Protein AF-A0A9P4WCG8-F1 (afdb_monomer)

Structure (mmCIF, N/CA/C/O backbone):
data_AF-A0A9P4WCG8-F1
#
_entry.id   AF-A0A9P4WCG8-F1
#
loop_
_atom_site.group_PDB
_atom_site.id
_atom_site.type_symbol
_atom_site.label_atom_id
_atom_site.label_alt_id
_atom_site.label_comp_id
_atom_site.label_asym_id
_atom_site.label_entity_id
_atom_site.label_seq_id
_atom_site.pdbx_PDB_ins_code
_atom_site.Cartn_x
_atom_site.Cartn_y
_atom_site.Cartn_z
_atom_site.occupancy
_atom_site.B_iso_or_equiv
_atom_site.auth_seq_id
_atom_site.auth_comp_id
_atom_site.auth_asym_id
_atom_site.auth_atom_id
_atom_site.pdbx_PDB_model_num
ATOM 1 N N . MET A 1 1 ? 15.713 6.512 -0.715 1.00 68.25 1 MET A N 1
ATOM 2 C CA . MET A 1 1 ? 15.492 5.468 0.311 1.00 68.25 1 MET A CA 1
ATOM 3 C C . MET A 1 1 ? 15.522 6.036 1.729 1.00 68.25 1 MET A C 1
ATOM 5 O O . MET A 1 1 ? 14.509 5.890 2.390 1.00 68.25 1 MET A O 1
ATOM 9 N N . CYS A 1 2 ? 16.582 6.722 2.191 1.00 81.62 2 CYS A N 1
ATOM 10 C CA . CYS A 1 2 ? 16.667 7.195 3.590 1.00 81.62 2 CYS A CA 1
ATOM 11 C C . CYS A 1 2 ? 15.498 8.096 4.029 1.00 81.62 2 CYS A C 1
ATOM 13 O O . CYS A 1 2 ? 14.807 7.745 4.976 1.00 81.62 2 CYS A O 1
ATOM 15 N N . GLY A 1 3 ? 15.187 9.166 3.286 1.00 90.19 3 GLY A N 1
ATOM 16 C CA . GLY A 1 3 ? 14.052 10.038 3.636 1.00 90.19 3 GLY A CA 1
ATOM 17 C C . GLY A 1 3 ? 12.695 9.317 3.637 1.00 90.19 3 GLY A C 1
ATOM 18 O O . GLY A 1 3 ? 11.868 9.542 4.512 1.00 90.19 3 GLY A O 1
ATOM 19 N N . LEU A 1 4 ? 12.484 8.376 2.711 1.00 93.62 4 LEU A N 1
ATOM 20 C CA . LEU A 1 4 ? 11.261 7.569 2.667 1.00 93.62 4 LEU A CA 1
ATOM 21 C C . LEU A 1 4 ? 11.147 6.634 3.884 1.00 93.62 4 LEU A C 1
ATOM 23 O O . LEU A 1 4 ? 10.071 6.486 4.458 1.00 93.62 4 LEU A O 1
ATOM 27 N N . ALA A 1 5 ? 12.266 6.033 4.296 1.00 91.88 5 ALA A N 1
ATOM 28 C CA . ALA A 1 5 ? 12.338 5.193 5.486 1.00 91.88 5 ALA A CA 1
ATOM 29 C C . ALA A 1 5 ? 12.115 6.001 6.775 1.00 91.88 5 ALA A C 1
ATOM 31 O O . ALA A 1 5 ? 11.454 5.512 7.686 1.00 91.88 5 ALA A O 1
ATOM 32 N N . GLU A 1 6 ? 12.605 7.241 6.843 1.00 94.94 6 GLU A N 1
ATOM 33 C CA . GLU A 1 6 ? 12.340 8.149 7.964 1.00 94.94 6 GLU A CA 1
ATOM 34 C C . GLU A 1 6 ? 10.845 8.455 8.098 1.00 94.94 6 GLU A C 1
ATOM 36 O O . GLU A 1 6 ? 10.295 8.315 9.191 1.00 94.94 6 GLU A O 1
ATOM 41 N N . ILE A 1 7 ? 10.170 8.793 6.993 1.00 95.75 7 ILE A N 1
ATOM 42 C CA . ILE A 1 7 ? 8.720 9.053 6.979 1.00 95.75 7 ILE A CA 1
ATOM 43 C C . ILE A 1 7 ? 7.946 7.797 7.392 1.00 95.75 7 ILE A C 1
ATOM 45 O O . ILE A 1 7 ? 7.048 7.870 8.236 1.00 95.75 7 ILE A O 1
ATOM 49 N N . LEU A 1 8 ? 8.303 6.628 6.846 1.00 91.88 8 LEU A N 1
ATOM 50 C CA . LEU A 1 8 ? 7.690 5.357 7.237 1.00 91.88 8 LEU A CA 1
ATOM 51 C C . LEU A 1 8 ? 7.874 5.093 8.735 1.00 91.88 8 LEU A C 1
ATOM 53 O O . LEU A 1 8 ? 6.913 4.760 9.420 1.00 91.88 8 LEU A O 1
ATOM 57 N N . ASN A 1 9 ? 9.080 5.288 9.264 1.00 90.75 9 ASN A N 1
ATOM 58 C CA . ASN A 1 9 ? 9.367 5.084 10.678 1.00 90.75 9 ASN A CA 1
ATOM 59 C C . ASN A 1 9 ? 8.532 6.012 11.577 1.00 90.75 9 ASN A C 1
ATOM 61 O O . ASN A 1 9 ? 7.948 5.550 12.556 1.00 90.75 9 ASN A O 1
ATOM 65 N N . GLN A 1 10 ? 8.418 7.300 11.231 1.00 92.50 10 GLN A N 1
ATOM 66 C CA . GLN A 1 10 ? 7.555 8.235 11.966 1.00 92.50 10 GLN A CA 1
ATOM 67 C C . GLN A 1 10 ? 6.084 7.808 11.904 1.00 92.50 10 GLN A C 1
ATOM 69 O O . GLN A 1 10 ? 5.407 7.784 12.931 1.00 92.50 10 GLN A O 1
ATOM 74 N N . THR A 1 11 ? 5.618 7.396 10.724 1.00 90.44 11 THR A N 1
ATOM 75 C CA . THR A 1 11 ? 4.259 6.881 10.505 1.00 90.44 11 THR A CA 1
ATOM 76 C C . THR A 1 11 ? 3.978 5.680 11.411 1.00 90.44 11 THR A C 1
ATOM 78 O O . THR A 1 11 ? 2.993 5.680 12.145 1.00 90.44 11 THR A O 1
ATOM 81 N N . LEU A 1 12 ? 4.863 4.679 11.426 1.00 87.69 12 LEU A N 1
ATOM 82 C CA . LEU A 1 12 ? 4.683 3.466 12.226 1.00 87.69 12 LEU A CA 1
ATOM 83 C C . LEU A 1 12 ? 4.717 3.756 13.731 1.00 87.69 12 LEU A C 1
ATOM 85 O O . LEU A 1 12 ? 3.822 3.334 14.458 1.00 87.69 12 LEU A O 1
ATOM 89 N N . ILE A 1 13 ? 5.706 4.521 14.207 1.00 87.31 13 ILE A N 1
ATOM 90 C CA . ILE A 1 13 ? 5.878 4.799 15.642 1.00 87.31 13 ILE A CA 1
ATOM 91 C C . ILE A 1 13 ? 4.738 5.650 16.206 1.00 87.31 13 ILE A C 1
ATOM 93 O O . ILE A 1 13 ? 4.378 5.476 17.369 1.00 87.31 13 ILE A O 1
ATOM 97 N N . HIS A 1 14 ? 4.225 6.616 15.442 1.00 87.62 14 HIS A N 1
ATOM 98 C CA . HIS A 1 14 ? 3.266 7.596 15.953 1.00 87.62 14 HIS A CA 1
ATOM 99 C C . HIS A 1 14 ? 1.809 7.281 15.608 1.00 87.62 14 HIS A C 1
ATOM 101 O O . HIS A 1 14 ? 0.930 7.754 16.319 1.00 87.62 14 HIS A O 1
ATOM 107 N N . LEU A 1 15 ? 1.531 6.517 14.550 1.00 85.75 15 LEU A N 1
ATOM 108 C CA . LEU A 1 15 ? 0.151 6.271 14.109 1.00 85.75 15 LEU A CA 1
ATOM 109 C C . LEU A 1 15 ? -0.285 4.812 14.266 1.00 85.75 15 LEU A C 1
ATOM 111 O O . LEU A 1 15 ? -1.479 4.560 14.372 1.00 85.75 15 LEU A O 1
ATOM 115 N N . TYR A 1 16 ? 0.662 3.871 14.306 1.00 83.62 16 TYR A N 1
ATOM 116 C CA . TYR A 1 16 ? 0.382 2.430 14.300 1.00 83.62 16 TYR A CA 1
ATOM 117 C C . TYR A 1 16 ? 1.049 1.670 15.456 1.00 83.62 16 TYR A C 1
ATOM 119 O O . TYR A 1 16 ? 1.047 0.447 15.467 1.00 83.62 16 TYR A O 1
ATOM 127 N N . ASN A 1 17 ? 1.639 2.360 16.437 1.00 80.56 17 ASN A N 1
ATOM 128 C CA . ASN A 1 17 ? 2.235 1.705 17.599 1.00 80.56 17 ASN A CA 1
ATOM 129 C C . ASN A 1 17 ? 1.175 1.510 18.700 1.00 80.56 17 ASN A C 1
ATOM 131 O O . ASN A 1 17 ? 0.795 2.500 19.330 1.00 80.56 17 ASN A O 1
ATOM 135 N N . PRO A 1 18 ? 0.744 0.268 18.997 1.00 73.00 18 PRO A N 1
ATOM 136 C CA . PRO A 1 18 ? -0.300 0.015 19.993 1.00 73.00 18 PRO A CA 1
ATOM 137 C C . PRO A 1 18 ? 0.127 0.415 21.414 1.00 73.00 18 PRO A C 1
ATOM 139 O O . PRO A 1 18 ? -0.705 0.786 22.239 1.00 73.00 18 PRO A O 1
ATOM 142 N N . SER A 1 19 ? 1.433 0.419 21.694 1.00 73.75 19 SER A N 1
ATOM 143 C CA . SER A 1 19 ? 1.997 0.810 22.990 1.00 73.75 19 SER A CA 1
ATOM 144 C C . SER A 1 19 ? 2.077 2.327 23.182 1.00 73.75 19 SER A C 1
ATOM 146 O O . SER A 1 19 ? 2.332 2.791 24.295 1.00 73.75 19 SER A O 1
ATOM 148 N N . LYS A 1 20 ? 1.902 3.126 22.120 1.00 70.94 20 LYS A N 1
ATOM 149 C CA . LYS A 1 20 ? 2.029 4.587 22.165 1.00 70.94 20 LYS A CA 1
ATOM 150 C C . LYS A 1 20 ? 0.685 5.247 21.885 1.00 70.94 20 LYS A C 1
ATOM 152 O O . LYS A 1 20 ? 0.293 5.425 20.740 1.00 70.94 20 LYS A O 1
ATOM 157 N N . GLN A 1 21 ? 0.018 5.703 22.939 1.00 69.56 21 GLN A N 1
ATOM 158 C CA . GLN A 1 21 ? -1.236 6.442 22.807 1.00 69.56 21 GLN A CA 1
ATOM 159 C C . GLN A 1 21 ? -0.957 7.943 22.687 1.00 69.56 21 GLN A C 1
ATOM 161 O O . GLN A 1 21 ? -0.663 8.631 23.664 1.00 69.56 21 GLN A O 1
ATOM 166 N N . LEU A 1 22 ? -1.009 8.453 21.458 1.00 77.12 22 LEU A N 1
ATOM 167 C CA . LEU A 1 22 ? -1.082 9.890 21.195 1.00 77.12 22 LEU A CA 1
ATOM 168 C C . LEU A 1 22 ? -2.535 10.350 21.300 1.00 77.12 22 LEU A C 1
ATOM 170 O O . LEU A 1 22 ? -3.451 9.596 20.988 1.00 77.12 22 LEU A O 1
ATOM 174 N N . SER A 1 23 ? -2.754 11.605 21.701 1.00 84.06 23 SER A N 1
ATOM 175 C CA . SER A 1 23 ? -4.096 12.177 21.596 1.00 84.06 23 SER A CA 1
ATOM 176 C C . SER A 1 23 ? -4.530 12.204 20.120 1.00 84.06 23 SER A C 1
ATOM 178 O O . SER A 1 23 ? -3.683 12.490 19.262 1.00 84.06 23 SER A O 1
ATOM 180 N N . PRO A 1 24 ? -5.821 11.984 19.801 1.00 81.38 24 PRO A N 1
ATOM 181 C CA . PRO A 1 24 ? -6.302 11.966 18.415 1.00 81.38 24 PRO A CA 1
ATOM 182 C C . PRO A 1 24 ? -5.908 13.220 17.621 1.00 81.38 24 PRO A C 1
ATOM 184 O O . PRO A 1 24 ? -5.448 13.139 16.484 1.00 81.38 24 PRO A O 1
ATOM 187 N N . SER A 1 25 ? -5.947 14.388 18.267 1.00 81.25 25 SER A N 1
ATOM 188 C CA . SER A 1 25 ? -5.507 15.664 17.693 1.00 81.25 25 SER A CA 1
ATOM 189 C C . SER A 1 25 ? -4.012 15.711 17.342 1.00 81.25 25 SER A C 1
ATOM 191 O O . SER A 1 25 ? -3.633 16.251 16.300 1.00 81.25 25 SER A O 1
ATOM 193 N N . HIS A 1 26 ? -3.137 15.146 18.181 1.00 86.25 26 HIS A N 1
ATOM 194 C CA . HIS A 1 26 ? -1.702 15.073 17.902 1.00 86.25 26 HIS A CA 1
ATOM 195 C C . HIS A 1 26 ? -1.390 14.033 16.828 1.00 86.25 26 HIS A C 1
ATOM 197 O O . HIS A 1 26 ? -0.568 14.304 15.951 1.00 86.25 26 HIS A O 1
ATOM 203 N N . ALA A 1 27 ? -2.065 12.883 16.860 1.00 86.75 27 ALA A N 1
ATOM 204 C CA . ALA A 1 27 ? -1.952 11.863 15.825 1.00 86.75 27 ALA A CA 1
ATOM 205 C C . ALA A 1 27 ? -2.390 12.419 14.460 1.00 86.75 27 ALA A C 1
ATOM 207 O O . ALA A 1 27 ? -1.676 12.256 13.471 1.00 86.75 27 ALA A O 1
ATOM 208 N N . PHE A 1 28 ? -3.485 13.186 14.407 1.00 86.56 28 PHE A N 1
ATOM 209 C CA . PHE A 1 28 ? -3.975 13.771 13.157 1.00 86.56 28 PHE A CA 1
ATOM 210 C C . PHE A 1 28 ? -2.981 14.789 12.589 1.00 86.56 28 PHE A C 1
ATOM 212 O O . PHE A 1 28 ? -2.613 14.731 11.415 1.00 86.56 28 PHE A O 1
ATOM 219 N N . ARG A 1 29 ? -2.455 15.681 13.439 1.00 88.06 29 ARG A N 1
ATOM 220 C CA . ARG A 1 29 ? -1.400 16.632 13.046 1.00 88.06 29 ARG A CA 1
ATOM 221 C C . ARG A 1 29 ? -0.133 15.931 12.561 1.00 88.06 29 ARG A C 1
ATOM 223 O O . ARG A 1 29 ? 0.490 16.407 11.611 1.00 88.06 29 ARG A O 1
ATOM 230 N N . CYS A 1 30 ? 0.248 14.822 13.191 1.00 90.62 30 CYS A N 1
ATOM 231 C CA . CYS A 1 30 ? 1.365 13.994 12.747 1.00 90.62 30 CYS A CA 1
ATOM 232 C C . CYS A 1 30 ? 1.092 13.416 11.351 1.00 90.62 30 CYS A C 1
ATOM 234 O O . CYS A 1 30 ? 1.900 13.630 10.451 1.00 90.62 30 CYS A O 1
ATOM 236 N N . ALA A 1 31 ? -0.079 12.813 11.124 1.00 90.19 31 ALA A N 1
ATOM 237 C CA . ALA A 1 31 ? -0.463 12.268 9.822 1.00 90.19 31 ALA A CA 1
ATOM 238 C C . ALA A 1 31 ? -0.452 13.329 8.706 1.00 90.19 31 ALA A C 1
ATOM 240 O O . ALA A 1 31 ? 0.037 13.070 7.605 1.00 90.19 31 ALA A O 1
ATOM 241 N N . VAL A 1 32 ? -0.941 14.545 8.981 1.00 90.25 32 VAL A N 1
ATOM 242 C CA . VAL A 1 32 ? -0.872 15.677 8.038 1.00 90.25 32 VAL A CA 1
ATOM 243 C C . VAL A 1 32 ? 0.578 16.082 7.765 1.00 90.25 32 VAL A C 1
ATOM 245 O O . VAL A 1 32 ? 0.965 16.205 6.607 1.00 90.25 32 VAL A O 1
ATOM 248 N N . THR A 1 33 ? 1.397 16.227 8.810 1.00 93.50 33 THR A N 1
ATOM 249 C CA . THR A 1 33 ? 2.811 16.624 8.687 1.00 93.50 33 THR A CA 1
ATOM 250 C C . THR A 1 33 ? 3.611 15.625 7.852 1.00 93.50 33 THR A C 1
ATOM 252 O O . THR A 1 33 ? 4.309 16.019 6.918 1.00 93.50 33 THR A O 1
ATOM 255 N N . GLU A 1 34 ? 3.490 14.331 8.149 1.00 94.88 34 GLU A N 1
ATOM 256 C CA . GLU A 1 34 ? 4.192 13.277 7.411 1.00 94.88 34 GLU A CA 1
ATOM 257 C C . GLU A 1 34 ? 3.681 13.150 5.968 1.00 94.88 34 GLU A C 1
ATOM 259 O O . GLU A 1 34 ? 4.466 12.884 5.062 1.00 94.88 34 GLU A O 1
ATOM 264 N N . SER A 1 35 ? 2.403 13.451 5.709 1.00 94.06 35 SER A N 1
ATOM 265 C CA . SER A 1 35 ? 1.876 13.507 4.335 1.00 94.06 35 SER A CA 1
ATOM 266 C C . SER A 1 35 ? 2.494 14.633 3.518 1.00 94.06 35 SER A C 1
ATOM 268 O O . SER A 1 35 ? 2.838 14.429 2.356 1.00 94.06 35 SER A O 1
ATOM 270 N N . THR A 1 36 ? 2.674 15.811 4.119 1.00 94.00 36 THR A N 1
ATOM 271 C CA . THR A 1 36 ? 3.349 16.934 3.458 1.00 94.00 36 THR A CA 1
ATOM 272 C C . THR A 1 36 ? 4.799 16.585 3.133 1.00 94.00 36 THR A C 1
ATOM 274 O O . THR A 1 36 ? 5.258 16.856 2.025 1.00 94.00 36 THR A O 1
ATOM 277 N N . LYS A 1 37 ? 5.513 15.928 4.057 1.00 96.19 37 LYS A N 1
ATOM 278 C CA . LYS A 1 37 ? 6.883 15.449 3.810 1.00 96.19 37 LYS A CA 1
ATOM 279 C C . LYS A 1 37 ? 6.936 14.406 2.698 1.00 96.19 37 LYS A C 1
ATOM 281 O O . LYS A 1 37 ? 7.816 14.482 1.849 1.00 96.19 37 LYS A O 1
ATOM 286 N N . LEU A 1 38 ? 5.991 13.465 2.675 1.00 96.81 38 LEU A N 1
ATOM 287 C CA . LEU A 1 38 ? 5.901 12.448 1.627 1.00 96.81 38 LEU A CA 1
ATOM 288 C C . LEU A 1 38 ? 5.665 13.077 0.248 1.00 96.81 38 LEU A C 1
ATOM 290 O O . LEU A 1 38 ? 6.312 12.689 -0.724 1.00 96.81 38 LEU A O 1
ATOM 294 N N . ALA A 1 39 ? 4.775 14.068 0.167 1.00 94.81 39 ALA A N 1
ATOM 295 C CA . ALA A 1 39 ? 4.517 14.803 -1.065 1.00 94.81 39 ALA A CA 1
ATOM 296 C C . ALA A 1 39 ? 5.759 15.574 -1.536 1.00 94.81 39 ALA A C 1
ATOM 298 O O . ALA A 1 39 ? 6.127 15.461 -2.703 1.00 94.81 39 ALA A O 1
ATOM 299 N N . ALA A 1 40 ? 6.434 16.298 -0.638 1.00 95.94 40 ALA A N 1
ATOM 300 C CA . ALA A 1 40 ? 7.676 17.006 -0.955 1.00 95.94 40 ALA A CA 1
ATOM 301 C C . ALA A 1 40 ? 8.767 16.041 -1.446 1.00 95.94 40 ALA A C 1
ATOM 303 O O . ALA A 1 40 ? 9.347 16.253 -2.508 1.00 95.94 40 ALA A O 1
ATOM 304 N N . TRP A 1 41 ? 8.958 14.923 -0.739 1.00 96.44 41 TRP A N 1
ATOM 305 C CA . TRP A 1 41 ? 9.921 13.889 -1.115 1.00 96.44 41 TRP A CA 1
ATOM 306 C C . TRP A 1 41 ? 9.670 13.340 -2.528 1.00 96.44 41 TRP A C 1
ATOM 308 O O . TRP A 1 41 ? 10.615 13.133 -3.284 1.00 96.44 41 TRP A O 1
ATOM 318 N N . TRP A 1 42 ? 8.406 13.138 -2.911 1.00 95.44 42 TRP A N 1
ATOM 319 C CA . TRP A 1 42 ? 8.050 12.676 -4.257 1.00 95.44 42 TRP A CA 1
ATOM 320 C C . TRP A 1 42 ? 8.336 13.706 -5.351 1.00 95.44 42 TRP A C 1
ATOM 322 O O . TRP A 1 42 ? 8.719 13.330 -6.458 1.00 95.44 42 TRP A O 1
ATOM 332 N N . GLN A 1 43 ? 8.153 14.997 -5.060 1.00 94.56 43 GLN A N 1
ATOM 333 C CA . GLN A 1 43 ? 8.457 16.073 -6.011 1.00 94.56 43 GLN A CA 1
ATOM 334 C C . GLN A 1 43 ? 9.963 16.265 -6.207 1.00 94.56 43 GLN A C 1
ATOM 336 O O . GLN A 1 43 ? 10.403 16.596 -7.304 1.00 94.56 43 GLN A O 1
ATOM 341 N N . GLU A 1 44 ? 10.753 16.035 -5.161 1.00 94.81 44 GLU A N 1
ATOM 342 C CA . GLU A 1 44 ? 12.217 16.116 -5.205 1.00 94.81 44 GLU A CA 1
ATOM 343 C C . GLU A 1 44 ? 12.873 14.848 -5.778 1.00 94.81 44 GLU A C 1
ATOM 345 O O . GLU A 1 44 ? 14.068 14.850 -6.086 1.00 94.81 44 GLU A O 1
ATOM 350 N N . LEU A 1 45 ? 12.115 13.755 -5.931 1.00 93.75 45 LEU A N 1
ATOM 351 C CA . LEU A 1 45 ? 12.631 12.496 -6.451 1.00 93.75 45 LEU A CA 1
ATOM 352 C C . LEU A 1 45 ? 13.071 12.662 -7.920 1.00 93.75 45 LEU A C 1
ATOM 354 O O . LEU A 1 45 ? 12.259 13.055 -8.760 1.00 93.75 45 LEU A O 1
ATOM 358 N N . PRO A 1 46 ? 14.325 12.315 -8.279 1.00 93.94 46 PRO A N 1
ATOM 359 C CA . PRO A 1 46 ? 14.786 12.392 -9.659 1.00 93.94 46 PRO A CA 1
ATOM 360 C C . PRO A 1 46 ? 13.898 11.596 -10.620 1.00 93.94 46 PRO A C 1
ATOM 362 O O . PRO A 1 46 ? 13.550 10.449 -10.342 1.00 93.94 46 PRO A O 1
ATOM 365 N N . ASN A 1 47 ? 13.613 12.167 -11.796 1.00 89.94 47 ASN A N 1
ATOM 366 C CA . ASN A 1 47 ? 12.690 11.581 -12.778 1.00 89.94 47 ASN A CA 1
ATOM 367 C C . ASN A 1 47 ? 13.021 10.128 -13.159 1.00 89.94 47 ASN A C 1
ATOM 369 O O . ASN A 1 47 ? 12.114 9.335 -13.355 1.00 89.94 47 ASN A O 1
ATOM 373 N N . HIS A 1 48 ? 14.303 9.753 -13.222 1.00 90.12 48 HIS A N 1
ATOM 374 C CA . HIS A 1 48 ? 14.724 8.388 -13.569 1.00 90.12 48 HIS A CA 1
ATOM 375 C C . HIS A 1 48 ? 14.454 7.344 -12.465 1.00 90.12 48 HIS A C 1
ATOM 377 O O . HIS A 1 48 ? 14.609 6.151 -12.705 1.00 90.12 48 HIS A O 1
ATOM 383 N N . LEU A 1 49 ? 14.082 7.775 -11.254 1.00 93.06 49 LEU A N 1
ATOM 384 C CA . LEU A 1 49 ? 13.667 6.905 -10.146 1.00 93.06 49 LEU A CA 1
ATOM 385 C C . LEU A 1 49 ? 12.145 6.876 -9.962 1.00 93.06 49 LEU A C 1
ATOM 387 O O . LEU A 1 49 ? 11.642 6.09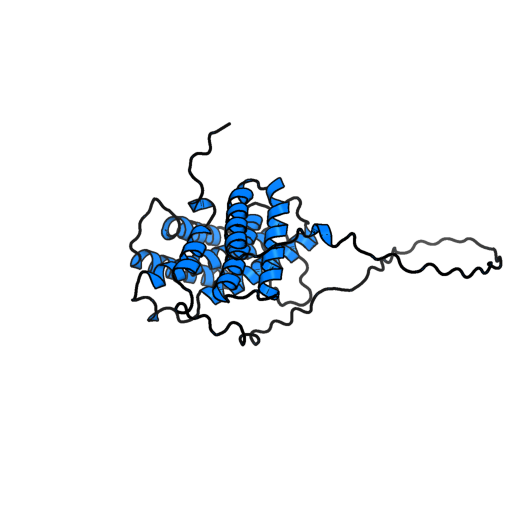7 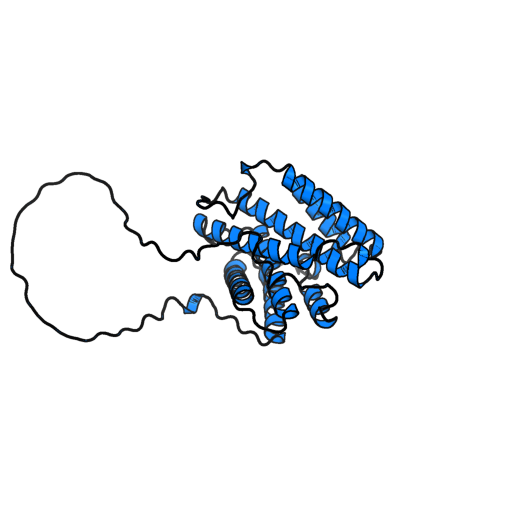-9.149 1.00 93.06 49 LEU A O 1
ATOM 391 N N . ARG A 1 50 ? 11.413 7.722 -10.693 1.00 92.50 50 ARG A N 1
ATOM 392 C CA . ARG A 1 50 ? 9.959 7.823 -10.635 1.00 92.50 50 ARG A CA 1
ATOM 393 C C . ARG A 1 50 ? 9.360 7.121 -11.845 1.00 92.50 50 ARG A C 1
ATOM 395 O O . ARG A 1 50 ? 9.654 7.485 -12.979 1.00 92.50 50 ARG A O 1
ATOM 402 N N . ILE A 1 51 ? 8.514 6.129 -11.602 1.00 92.62 51 ILE A N 1
ATOM 403 C CA . ILE A 1 51 ? 7.871 5.376 -12.680 1.00 92.62 51 ILE A CA 1
ATOM 404 C C . ILE A 1 51 ? 6.606 6.120 -13.104 1.00 92.62 51 ILE A C 1
ATOM 406 O O . ILE A 1 51 ? 5.718 6.353 -12.286 1.00 92.62 51 ILE A O 1
ATOM 410 N N . ASP A 1 52 ? 6.534 6.489 -14.381 1.00 87.44 52 ASP A N 1
ATOM 411 C CA . ASP A 1 52 ? 5.325 7.039 -14.989 1.00 87.44 52 ASP A CA 1
ATOM 412 C C . ASP A 1 52 ? 4.528 5.917 -15.655 1.00 87.44 52 ASP A C 1
ATOM 414 O O . ASP A 1 52 ? 4.854 5.472 -16.752 1.00 87.44 52 ASP A O 1
ATOM 418 N N . LEU A 1 53 ? 3.481 5.457 -14.972 1.00 82.75 53 LEU A N 1
ATOM 419 C CA . LEU A 1 53 ? 2.614 4.371 -15.435 1.00 82.75 53 LEU A CA 1
ATOM 420 C C . LEU A 1 53 ? 1.739 4.754 -16.644 1.00 82.75 53 LEU A C 1
ATOM 422 O O . LEU A 1 53 ? 1.080 3.883 -17.204 1.00 82.75 53 LEU A O 1
ATOM 426 N N . ILE A 1 54 ? 1.705 6.032 -17.039 1.00 78.75 54 ILE A N 1
ATOM 427 C CA . ILE A 1 54 ? 0.909 6.527 -18.175 1.00 78.75 54 ILE A CA 1
ATOM 428 C C . ILE A 1 54 ? 1.718 6.465 -19.482 1.00 78.75 54 ILE A C 1
ATOM 430 O O . ILE A 1 54 ? 1.156 6.495 -20.579 1.00 78.75 54 ILE A O 1
ATOM 434 N N . ALA A 1 55 ? 3.045 6.360 -19.394 1.00 77.94 55 ALA A N 1
ATOM 435 C CA . ALA A 1 55 ? 3.893 6.285 -20.572 1.00 77.94 55 ALA A CA 1
ATOM 436 C C . ALA A 1 55 ? 3.629 4.988 -21.360 1.00 77.94 55 ALA A C 1
ATOM 438 O O . ALA A 1 55 ? 3.571 3.892 -20.812 1.00 77.94 55 ALA A O 1
ATOM 439 N N . THR A 1 56 ? 3.484 5.106 -22.680 1.00 58.16 56 THR A N 1
ATOM 440 C CA . THR A 1 56 ? 2.991 4.024 -23.552 1.00 58.16 56 THR A CA 1
ATOM 441 C C . THR A 1 56 ? 3.969 2.849 -23.711 1.00 58.16 56 THR A C 1
ATOM 443 O O . THR A 1 56 ? 3.554 1.791 -24.162 1.00 58.16 56 THR A O 1
ATOM 446 N N . ASN A 1 57 ? 5.248 3.021 -23.346 1.00 67.25 57 ASN A N 1
ATOM 447 C CA . ASN A 1 57 ? 6.315 2.018 -23.468 1.00 67.25 57 ASN A CA 1
ATOM 448 C C . ASN A 1 57 ? 7.252 2.073 -22.250 1.00 67.25 57 ASN A C 1
ATOM 450 O O . ASN A 1 57 ? 8.377 2.568 -22.343 1.00 67.25 57 ASN A O 1
ATOM 454 N N . VAL A 1 58 ? 6.781 1.627 -21.085 1.00 75.06 58 VAL A N 1
ATOM 455 C CA . VAL A 1 58 ? 7.635 1.526 -19.893 1.00 75.06 58 VAL A CA 1
ATOM 456 C C . VAL A 1 58 ? 8.341 0.176 -19.899 1.00 75.06 58 VAL A C 1
ATOM 458 O O . VAL A 1 58 ? 7.763 -0.833 -19.499 1.00 75.06 58 VAL A O 1
ATOM 461 N N . ASP A 1 59 ? 9.608 0.161 -20.311 1.00 83.50 59 ASP A N 1
ATOM 462 C CA . ASP A 1 59 ? 10.491 -0.957 -19.981 1.00 83.50 59 ASP A CA 1
ATOM 463 C C . ASP A 1 59 ? 10.634 -1.033 -18.457 1.00 83.50 59 ASP A C 1
ATOM 465 O O . ASP A 1 59 ? 10.845 -0.014 -17.788 1.00 83.50 59 ASP A O 1
ATOM 469 N N . CYS A 1 60 ? 10.504 -2.234 -17.886 1.00 85.38 60 CYS A N 1
ATOM 470 C CA . CYS A 1 60 ? 10.571 -2.381 -16.437 1.00 85.38 60 CYS A CA 1
ATOM 471 C C . CYS A 1 60 ? 11.953 -1.938 -15.923 1.00 85.38 60 CYS A C 1
ATOM 473 O O . CYS A 1 60 ? 12.972 -2.514 -16.320 1.00 85.38 60 CYS A O 1
ATOM 475 N N . PRO A 1 61 ? 12.019 -0.957 -15.004 1.00 90.81 61 PRO A N 1
ATOM 476 C CA . PRO A 1 61 ? 13.286 -0.540 -14.428 1.00 90.81 61 PRO A CA 1
ATOM 477 C C . PRO A 1 61 ? 13.846 -1.627 -13.495 1.00 90.81 61 PRO A C 1
ATOM 479 O O . PRO A 1 61 ? 13.142 -2.578 -13.137 1.00 90.81 61 PRO A O 1
ATOM 482 N N . PRO A 1 62 ? 15.102 -1.482 -13.030 1.00 93.25 62 PRO A N 1
ATOM 483 C CA . PRO A 1 62 ? 15.655 -2.343 -11.992 1.00 93.25 62 PRO A CA 1
ATOM 484 C C . PRO A 1 62 ? 14.710 -2.503 -10.792 1.00 93.25 62 PRO A C 1
ATOM 486 O O . PRO A 1 62 ? 14.096 -1.538 -10.333 1.00 93.25 62 PRO A O 1
ATOM 489 N N . SER A 1 63 ? 14.649 -3.716 -10.238 1.00 93.44 63 SER A N 1
ATOM 490 C CA . SER A 1 63 ? 13.702 -4.116 -9.184 1.00 93.44 63 SER A CA 1
ATOM 491 C C . SER A 1 63 ? 13.606 -3.141 -8.005 1.00 93.44 63 SER A C 1
ATOM 493 O O . SER A 1 63 ? 12.516 -2.845 -7.525 1.00 93.44 63 SER A O 1
ATOM 495 N N . HIS A 1 64 ? 14.735 -2.590 -7.556 1.00 93.06 64 HIS A N 1
ATOM 496 C CA . HIS A 1 64 ? 14.782 -1.645 -6.440 1.00 93.06 64 HIS A CA 1
ATOM 497 C C . HIS A 1 64 ? 14.049 -0.321 -6.721 1.00 93.06 64 HIS A C 1
ATOM 499 O O . HIS A 1 64 ? 13.563 0.303 -5.777 1.00 93.06 64 HIS A O 1
ATOM 505 N N . ILE A 1 65 ? 13.933 0.099 -7.986 1.00 95.25 65 ILE A N 1
ATOM 506 C CA . ILE A 1 65 ? 13.160 1.283 -8.388 1.00 95.25 65 ILE A CA 1
ATOM 507 C C . ILE A 1 65 ? 11.665 0.977 -8.282 1.00 95.25 65 ILE A C 1
ATOM 509 O O . ILE A 1 65 ? 10.917 1.769 -7.710 1.00 95.25 65 ILE A O 1
ATOM 513 N N . VAL A 1 66 ? 11.227 -0.198 -8.740 1.00 95.19 66 VAL A N 1
ATOM 514 C CA . VAL A 1 66 ? 9.825 -0.619 -8.589 1.00 95.19 66 VAL A 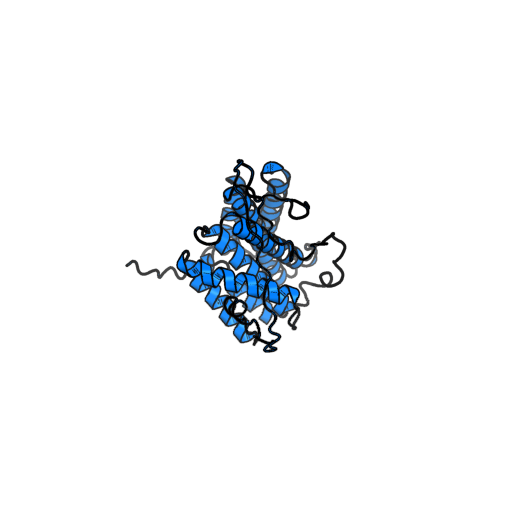CA 1
ATOM 515 C C . VAL A 1 66 ? 9.441 -0.715 -7.112 1.00 95.19 66 VAL A C 1
ATOM 517 O O . VAL A 1 66 ? 8.438 -0.136 -6.692 1.00 95.19 66 VAL A O 1
ATOM 520 N N . THR A 1 67 ? 10.290 -1.345 -6.296 1.00 94.69 67 THR A N 1
ATOM 521 C CA . THR A 1 67 ? 10.118 -1.420 -4.839 1.00 94.69 67 THR A CA 1
ATOM 522 C C . THR A 1 67 ? 10.030 -0.037 -4.195 1.00 94.69 67 THR A C 1
ATOM 524 O O . THR A 1 67 ? 9.163 0.183 -3.355 1.00 94.69 67 THR A O 1
ATOM 527 N N . LEU A 1 68 ? 10.878 0.919 -4.595 1.00 95.88 68 LEU A N 1
ATOM 528 C CA . LEU A 1 68 ? 10.830 2.297 -4.093 1.00 95.88 68 LEU A CA 1
ATOM 529 C C . LEU A 1 68 ? 9.462 2.951 -4.349 1.00 95.88 68 LEU A C 1
ATOM 531 O O . LEU A 1 68 ? 8.882 3.535 -3.434 1.00 95.88 68 LEU A O 1
ATOM 535 N N . ASN A 1 69 ? 8.946 2.830 -5.575 1.00 96.62 69 ASN A N 1
ATOM 536 C CA . ASN A 1 69 ? 7.654 3.400 -5.964 1.00 96.62 69 ASN A CA 1
ATOM 537 C C . ASN A 1 69 ? 6.497 2.702 -5.214 1.00 96.62 69 ASN A C 1
ATOM 539 O O . ASN A 1 69 ? 5.580 3.368 -4.737 1.00 96.62 69 ASN A O 1
ATOM 543 N N . CYS A 1 70 ? 6.570 1.382 -5.005 1.00 96.69 70 CYS A N 1
ATOM 544 C CA . CYS A 1 70 ? 5.574 0.646 -4.214 1.00 96.69 70 CYS A CA 1
ATOM 545 C C . CYS A 1 70 ? 5.570 1.069 -2.736 1.00 96.69 70 CYS A C 1
ATOM 547 O O . CYS A 1 70 ? 4.504 1.260 -2.149 1.00 96.69 70 CYS A O 1
ATOM 549 N N . ILE A 1 71 ? 6.748 1.272 -2.135 1.00 95.25 71 ILE A N 1
ATOM 550 C CA . ILE A 1 71 ? 6.864 1.744 -0.746 1.00 95.25 71 ILE A CA 1
ATOM 551 C C . ILE A 1 71 ? 6.284 3.155 -0.608 1.00 95.25 71 ILE A C 1
ATOM 553 O O . ILE A 1 71 ? 5.581 3.421 0.365 1.00 95.25 71 ILE A O 1
ATOM 557 N N . TYR A 1 72 ? 6.519 4.042 -1.580 1.00 97.25 72 TYR A N 1
ATOM 558 C CA . TYR A 1 72 ? 5.904 5.372 -1.592 1.00 97.25 72 TYR A CA 1
ATOM 559 C C . TYR A 1 72 ? 4.374 5.289 -1.514 1.00 97.25 72 TYR A C 1
ATOM 561 O O . TYR A 1 72 ? 3.768 5.868 -0.608 1.00 97.25 72 TYR A O 1
ATOM 569 N N . HIS A 1 73 ? 3.754 4.514 -2.407 1.00 97.25 73 HIS A N 1
ATOM 570 C CA . HIS A 1 73 ? 2.302 4.336 -2.410 1.00 97.25 73 HIS A CA 1
ATOM 571 C C . HIS A 1 73 ? 1.796 3.651 -1.138 1.00 97.25 73 HIS A C 1
ATOM 573 O O . HIS A 1 73 ? 0.749 4.030 -0.618 1.00 97.25 73 HIS A O 1
ATOM 579 N N . THR A 1 74 ? 2.562 2.713 -0.581 1.00 95.94 74 THR A N 1
ATOM 580 C CA . THR A 1 74 ? 2.238 2.059 0.694 1.00 95.94 74 THR A CA 1
ATOM 581 C C . THR A 1 74 ? 2.182 3.070 1.839 1.00 95.94 74 THR A C 1
ATOM 583 O O . THR A 1 74 ? 1.194 3.116 2.566 1.00 95.94 74 THR A O 1
ATOM 586 N N . ILE A 1 75 ? 3.190 3.936 1.983 1.00 95.25 75 ILE A N 1
ATOM 587 C CA . ILE A 1 75 ? 3.197 4.985 3.019 1.00 95.25 75 ILE A CA 1
ATOM 588 C C . ILE A 1 75 ? 2.040 5.964 2.798 1.00 95.25 75 ILE A C 1
ATOM 590 O O . ILE A 1 75 ? 1.384 6.362 3.761 1.00 95.25 75 ILE A O 1
ATOM 594 N N . ASN A 1 76 ? 1.744 6.314 1.542 1.00 95.44 76 ASN A N 1
ATOM 595 C CA . ASN A 1 76 ? 0.615 7.184 1.227 1.00 95.44 76 ASN A CA 1
ATOM 596 C C . ASN A 1 76 ? -0.723 6.565 1.669 1.00 95.44 76 ASN A C 1
ATOM 598 O O . ASN A 1 76 ? -1.556 7.263 2.249 1.00 95.44 76 ASN A O 1
ATOM 602 N N . ILE A 1 77 ? -0.913 5.256 1.465 1.00 94.06 77 ILE A N 1
ATOM 603 C CA . ILE A 1 77 ? -2.081 4.529 1.983 1.00 94.06 77 ILE A CA 1
ATOM 604 C C . ILE A 1 77 ? -2.111 4.602 3.511 1.00 94.06 77 ILE A C 1
ATOM 606 O O . ILE A 1 77 ? -3.124 5.009 4.071 1.00 94.06 77 ILE A O 1
ATOM 610 N N . LEU A 1 78 ? -1.012 4.280 4.199 1.00 92.25 78 LEU A N 1
ATOM 611 C CA . LEU A 1 78 ? -0.963 4.293 5.668 1.00 92.25 78 LEU A CA 1
ATOM 612 C C . LEU A 1 78 ? -1.306 5.668 6.260 1.00 92.25 78 LEU A C 1
ATOM 614 O O . LEU A 1 78 ? -2.057 5.759 7.231 1.00 92.25 78 LEU A O 1
ATOM 618 N N . LEU A 1 79 ? -0.798 6.753 5.682 1.00 92.44 79 LEU A N 1
ATOM 619 C CA . LEU A 1 79 ? -1.081 8.101 6.174 1.00 92.44 79 LEU A CA 1
ATOM 620 C C . LEU A 1 79 ? -2.538 8.506 5.948 1.00 92.44 79 LEU A C 1
ATOM 622 O O . LEU A 1 79 ? -3.162 9.078 6.843 1.00 92.44 79 LEU A O 1
ATOM 626 N N . ASN A 1 80 ? -3.101 8.207 4.776 1.00 89.50 80 ASN A N 1
ATOM 627 C CA . ASN A 1 80 ? -4.496 8.538 4.488 1.00 89.50 80 ASN A CA 1
ATOM 628 C C . ASN A 1 80 ? -5.470 7.649 5.268 1.00 89.50 80 ASN A C 1
ATOM 630 O O . ASN A 1 80 ? -6.465 8.168 5.766 1.00 89.50 80 ASN A O 1
ATOM 634 N N . ARG A 1 81 ? -5.146 6.369 5.496 1.00 87.81 81 ARG A N 1
ATOM 635 C CA . ARG A 1 81 ? -5.888 5.496 6.420 1.00 87.81 81 ARG A CA 1
ATOM 636 C C . ARG A 1 81 ? -5.929 6.071 7.836 1.00 87.81 81 ARG A C 1
ATOM 638 O O . ARG A 1 81 ? -7.003 6.161 8.422 1.00 87.81 81 ARG A O 1
ATOM 645 N N . ALA A 1 82 ? -4.791 6.529 8.361 1.00 86.94 82 ALA A N 1
ATOM 646 C CA . ALA A 1 82 ? -4.737 7.145 9.686 1.00 86.94 82 ALA A CA 1
ATOM 647 C C . ALA A 1 82 ? -5.586 8.426 9.762 1.00 86.94 82 ALA A C 1
ATOM 649 O O . ALA A 1 82 ? -6.290 8.637 10.744 1.00 86.94 82 ALA A O 1
ATOM 650 N N . LYS A 1 83 ? -5.577 9.262 8.715 1.00 85.69 83 LYS A N 1
ATOM 651 C CA . LYS A 1 83 ? -6.456 10.441 8.649 1.00 85.69 83 LYS A CA 1
ATOM 652 C C . LYS A 1 83 ? -7.930 10.054 8.631 1.00 85.69 83 LYS A C 1
ATOM 654 O O . LYS A 1 83 ? -8.677 10.632 9.404 1.00 85.69 83 LYS A O 1
ATOM 659 N N . LEU A 1 84 ? -8.336 9.078 7.808 1.00 79.88 84 LEU A N 1
ATOM 660 C CA . LEU A 1 84 ? -9.716 8.565 7.811 1.00 79.88 84 LEU A CA 1
ATOM 661 C C . LEU A 1 84 ? -10.121 8.126 9.214 1.00 79.88 84 LEU A C 1
ATOM 663 O O . LEU A 1 84 ? -11.216 8.465 9.658 1.00 79.88 84 LEU A O 1
ATOM 667 N N . LYS A 1 85 ? -9.211 7.433 9.913 1.00 79.00 85 LYS A N 1
ATOM 668 C CA . LYS A 1 85 ? -9.461 6.938 11.261 1.00 79.00 85 LYS A CA 1
ATOM 669 C C . LYS A 1 85 ? -9.731 8.086 12.244 1.00 79.00 85 LYS A C 1
ATOM 671 O O . LYS A 1 85 ? -10.795 8.253 12.837 1.00 79.00 85 LYS A O 1
ATOM 676 N N . LEU A 1 86 ? -8.749 8.968 12.341 1.00 78.56 86 LEU A N 1
ATOM 677 C CA . LEU A 1 86 ? -8.728 10.057 13.313 1.00 78.56 86 LEU A CA 1
ATOM 678 C C . LEU A 1 86 ? -9.779 11.135 13.025 1.00 78.56 86 LEU A C 1
ATOM 680 O O . LEU A 1 86 ? -10.255 11.796 13.951 1.00 78.56 86 LEU A O 1
ATOM 684 N N . SER A 1 87 ? -10.158 11.307 11.756 1.00 72.69 87 SER A N 1
ATOM 685 C CA . SER A 1 87 ? -11.177 12.273 11.362 1.00 72.69 87 SER A CA 1
ATOM 686 C C . SER A 1 87 ? -12.576 11.910 11.834 1.00 72.69 87 SER A C 1
ATOM 688 O O . SER A 1 87 ? -13.396 12.803 12.014 1.00 72.69 87 SER A O 1
ATOM 690 N N . ARG A 1 88 ? -12.856 10.624 12.052 1.00 65.62 88 ARG A N 1
ATOM 691 C CA . ARG A 1 88 ? -14.151 10.177 12.566 1.00 65.62 88 ARG A CA 1
ATOM 692 C C . ARG A 1 88 ? -14.236 10.256 14.088 1.00 65.62 88 ARG A C 1
ATOM 694 O O . ARG A 1 88 ? -15.302 10.504 14.632 1.00 65.62 88 ARG A O 1
ATOM 701 N N . GLU A 1 89 ? -13.105 10.079 14.765 1.00 67.69 89 GLU A N 1
ATOM 702 C CA . GLU A 1 89 ? -12.991 10.207 16.224 1.00 67.69 89 GLU A CA 1
ATOM 703 C C . GLU A 1 89 ? -13.028 11.667 16.695 1.00 67.69 89 GLU A C 1
ATOM 705 O O . GLU A 1 89 ? -13.376 11.951 17.840 1.00 67.69 89 GLU A O 1
ATOM 710 N N . THR A 1 90 ? -12.659 12.604 15.819 1.00 61.91 90 THR A N 1
ATOM 711 C CA . THR A 1 90 ? -12.617 14.031 16.132 1.00 61.91 90 THR A CA 1
ATOM 712 C C . THR A 1 90 ? -13.610 14.772 15.236 1.00 61.91 90 THR A C 1
ATOM 714 O O . THR A 1 90 ? -13.285 15.069 14.091 1.00 61.91 90 THR A O 1
ATOM 717 N N . GLU A 1 91 ? -14.786 15.151 15.754 1.00 56.56 91 GLU A N 1
ATOM 718 C CA . GLU A 1 91 ? -15.800 15.951 15.022 1.00 56.56 91 GLU A CA 1
ATOM 719 C C . GLU A 1 91 ? -15.226 17.241 14.379 1.00 56.56 91 GLU A C 1
ATOM 721 O O . GLU A 1 91 ? -15.780 17.769 13.420 1.00 56.56 91 GLU A O 1
ATOM 726 N N . LEU A 1 92 ? -14.068 17.719 14.857 1.00 51.34 92 LEU A N 1
ATOM 727 C CA . LEU A 1 92 ? -13.318 18.874 14.339 1.00 51.34 92 LEU A CA 1
ATOM 728 C C . LEU A 1 92 ? -12.607 18.640 12.987 1.00 51.34 92 LEU A C 1
ATOM 730 O O . LEU A 1 92 ? -12.064 19.584 12.418 1.00 51.34 92 LEU A O 1
ATOM 734 N N . ALA A 1 93 ? -12.528 17.407 12.483 1.00 50.88 93 ALA A N 1
ATOM 735 C CA . ALA A 1 93 ? -11.677 17.062 11.340 1.00 50.88 93 ALA A CA 1
ATOM 736 C C . ALA A 1 93 ? -12.402 17.022 9.983 1.00 50.88 93 ALA A C 1
ATOM 738 O O . ALA A 1 93 ? -11.741 16.893 8.950 1.00 50.88 93 ALA A O 1
ATOM 739 N N . ALA A 1 94 ? -13.733 17.151 9.971 1.00 52.50 94 ALA A N 1
ATOM 740 C CA . ALA A 1 94 ? -14.531 17.162 8.745 1.00 52.50 94 ALA A CA 1
ATOM 741 C C . ALA A 1 94 ? -14.223 18.380 7.848 1.00 52.50 94 ALA A C 1
ATOM 743 O O . ALA A 1 94 ? -14.242 18.257 6.627 1.00 52.50 94 ALA A O 1
ATOM 744 N N . GLU A 1 95 ? -13.854 19.529 8.429 1.00 47.50 95 GLU A N 1
ATOM 745 C CA . GLU A 1 95 ? -13.534 20.761 7.680 1.00 47.50 95 GLU A CA 1
ATOM 746 C C . GLU A 1 95 ? -12.132 20.766 7.035 1.00 47.50 95 GLU A C 1
ATOM 748 O O . GLU A 1 95 ? -11.865 21.564 6.140 1.00 47.50 95 GLU A O 1
ATOM 753 N N . LEU A 1 96 ? -11.221 19.880 7.457 1.00 51.03 96 LEU A N 1
ATOM 754 C CA . LEU A 1 96 ? -9.813 19.873 7.017 1.00 51.03 96 LEU A CA 1
ATOM 755 C C . LEU A 1 96 ? -9.519 18.903 5.865 1.00 51.03 96 LEU A C 1
ATOM 757 O O . LEU A 1 96 ? -8.411 18.895 5.321 1.00 51.03 96 LEU A O 1
ATOM 761 N N . ILE A 1 97 ? -10.497 18.090 5.472 1.00 55.84 97 ILE A N 1
ATOM 762 C CA . ILE A 1 97 ? -10.378 17.156 4.356 1.00 55.84 97 ILE A CA 1
ATOM 763 C C . ILE A 1 97 ? -10.824 17.870 3.075 1.00 55.84 97 ILE A C 1
ATOM 765 O O . ILE A 1 97 ? -11.967 17.774 2.646 1.00 55.84 97 ILE A O 1
ATOM 769 N N . ALA A 1 98 ? -9.901 18.585 2.432 1.00 51.72 98 ALA A N 1
ATOM 770 C CA . ALA A 1 98 ? -10.163 19.208 1.131 1.00 51.72 98 ALA A CA 1
ATOM 771 C C . ALA A 1 98 ? -10.362 18.178 -0.009 1.00 51.72 98 ALA A C 1
ATOM 773 O O . ALA A 1 98 ? -10.847 18.534 -1.080 1.00 51.72 98 ALA A O 1
ATOM 774 N N . GLN A 1 99 ? -9.959 16.914 0.192 1.00 58.38 99 GLN A N 1
ATOM 775 C CA . GLN A 1 99 ? -10.052 15.810 -0.775 1.00 58.38 99 GLN A CA 1
ATOM 776 C C . GLN A 1 99 ? -10.254 14.476 -0.041 1.00 58.38 99 GLN A C 1
ATOM 778 O O . GLN A 1 99 ? -9.560 14.227 0.944 1.00 58.38 99 GLN A O 1
ATOM 783 N N . SER A 1 100 ? -11.152 13.607 -0.524 1.00 74.00 100 SER A N 1
ATOM 784 C CA . SER A 1 100 ? -11.467 12.317 0.116 1.00 74.00 100 SER A CA 1
ATOM 785 C C . SER A 1 100 ? -10.202 11.447 0.274 1.00 74.00 100 SER A C 1
ATOM 787 O O . SER A 1 100 ? -9.604 11.052 -0.732 1.00 74.00 100 SER A O 1
ATOM 789 N N . PRO A 1 101 ? -9.744 11.126 1.504 1.00 81.38 101 PRO A N 1
ATOM 790 C CA . PRO A 1 101 ? -8.516 10.358 1.706 1.00 81.38 101 PRO A CA 1
ATOM 791 C C . PRO A 1 101 ? -8.639 8.922 1.176 1.00 81.38 101 PRO A C 1
ATOM 793 O O . PRO A 1 101 ? -7.630 8.302 0.845 1.00 81.38 101 PRO A O 1
ATOM 796 N N . LEU A 1 102 ? -9.870 8.415 1.029 1.00 82.69 102 LEU A N 1
ATOM 797 C CA . LEU A 1 102 ? -10.149 7.134 0.383 1.00 82.69 102 LEU A CA 1
ATOM 798 C C . LEU A 1 102 ? -9.774 7.149 -1.107 1.00 82.69 102 LEU A C 1
ATOM 800 O O . LEU A 1 102 ? -9.218 6.169 -1.600 1.00 82.69 102 LEU A O 1
ATOM 804 N N . ILE A 1 103 ? -9.985 8.269 -1.809 1.00 85.81 103 ILE A N 1
ATOM 805 C CA . ILE A 1 103 ? -9.563 8.425 -3.212 1.00 85.81 103 ILE A CA 1
ATOM 806 C C . ILE A 1 103 ? -8.037 8.304 -3.317 1.00 85.81 103 ILE A C 1
ATOM 808 O O . ILE A 1 103 ? -7.526 7.596 -4.185 1.00 85.81 103 ILE A O 1
ATOM 812 N N . HIS A 1 104 ? -7.294 8.927 -2.395 1.00 89.00 104 HIS A N 1
ATOM 813 C CA . HIS A 1 104 ? -5.828 8.824 -2.347 1.00 89.00 104 HIS A CA 1
ATOM 814 C C . HIS A 1 104 ? -5.347 7.395 -2.080 1.00 89.00 104 HIS A C 1
ATOM 816 O O . HIS A 1 104 ? -4.385 6.938 -2.708 1.00 89.00 104 HIS A O 1
ATOM 822 N N . CYS A 1 105 ? -6.026 6.672 -1.186 1.00 91.19 105 CYS A N 1
ATOM 823 C CA . CYS A 1 105 ? -5.747 5.262 -0.937 1.00 91.19 105 CYS A CA 1
ATOM 824 C C . CYS A 1 105 ? -6.011 4.400 -2.177 1.00 91.19 105 CYS A C 1
ATOM 826 O O . CYS A 1 105 ? -5.141 3.625 -2.566 1.00 91.19 105 CYS A O 1
ATOM 828 N N . THR A 1 106 ? -7.168 4.561 -2.820 1.00 90.69 106 THR A N 1
ATOM 829 C CA . THR A 1 106 ? -7.592 3.770 -3.991 1.00 90.69 106 THR A CA 1
ATOM 830 C C . THR A 1 106 ? -6.686 4.022 -5.193 1.00 90.69 106 THR A C 1
ATOM 832 O O . THR A 1 106 ? -6.232 3.082 -5.849 1.00 90.69 106 THR A O 1
ATOM 835 N N . SER A 1 107 ? -6.321 5.284 -5.432 1.00 92.62 107 SER A N 1
ATOM 836 C CA . SER A 1 107 ? -5.331 5.665 -6.444 1.00 92.62 107 SER A CA 1
ATOM 837 C C . SER A 1 107 ? -3.956 5.045 -6.158 1.00 92.62 107 SER A C 1
ATOM 839 O O . SER A 1 107 ? -3.322 4.476 -7.042 1.00 92.62 107 SER A O 1
ATOM 841 N N . SER A 1 108 ? -3.512 5.044 -4.899 1.00 95.50 108 SER A N 1
ATOM 842 C CA . SER A 1 108 ? -2.228 4.431 -4.529 1.00 95.50 108 SER A CA 1
ATOM 843 C C . SER A 1 108 ? -2.245 2.903 -4.638 1.00 95.50 108 SER A C 1
ATOM 845 O O . SER A 1 108 ? -1.280 2.320 -5.127 1.00 95.50 108 SER A O 1
ATOM 847 N N . ALA A 1 109 ? -3.336 2.246 -4.236 1.00 95.75 109 ALA A N 1
ATOM 848 C CA . ALA A 1 109 ? -3.522 0.801 -4.383 1.00 95.75 109 ALA A CA 1
ATOM 849 C C . ALA A 1 109 ? -3.531 0.394 -5.862 1.00 95.75 109 ALA A C 1
ATOM 851 O O . ALA A 1 109 ? -2.907 -0.592 -6.254 1.00 95.75 109 ALA A O 1
ATOM 852 N N . THR A 1 110 ? -4.166 1.220 -6.696 1.00 95.06 110 THR A N 1
ATOM 853 C CA . THR A 1 110 ? -4.168 1.087 -8.153 1.00 95.06 110 THR A CA 1
ATOM 854 C C . THR A 1 110 ? -2.751 1.094 -8.717 1.00 95.06 110 THR A C 1
ATOM 856 O O . THR A 1 110 ? -2.385 0.186 -9.466 1.00 95.06 110 THR A O 1
ATOM 859 N N . SER A 1 111 ? -1.943 2.081 -8.326 1.00 96.69 111 SER A N 1
ATOM 860 C CA . SER A 1 111 ? -0.545 2.174 -8.748 1.00 96.69 111 SER A CA 1
ATOM 861 C C . SER A 1 111 ? 0.289 0.991 -8.266 1.00 96.69 111 SER A C 1
ATOM 863 O O . SER A 1 111 ? 1.121 0.503 -9.022 1.00 96.69 111 SER A O 1
ATOM 865 N N . ILE A 1 112 ? 0.062 0.486 -7.047 1.00 97.56 112 ILE A N 1
ATOM 866 C CA . ILE A 1 112 ? 0.765 -0.703 -6.537 1.00 97.56 112 ILE A CA 1
ATOM 867 C C . ILE A 1 112 ? 0.495 -1.928 -7.415 1.00 97.56 112 ILE A C 1
ATOM 869 O O . ILE A 1 112 ? 1.444 -2.634 -7.746 1.00 97.56 112 ILE A O 1
ATOM 873 N N . VAL A 1 113 ? -0.758 -2.174 -7.817 1.00 96.62 113 VAL A N 1
ATOM 874 C CA . VAL A 1 113 ? -1.087 -3.299 -8.713 1.00 96.62 113 VAL A CA 1
ATOM 875 C C . VAL A 1 113 ? -0.338 -3.171 -10.034 1.00 96.62 113 VAL A C 1
ATOM 877 O O . VAL A 1 113 ? 0.366 -4.099 -10.415 1.00 96.62 113 VAL A O 1
ATOM 880 N N . ALA A 1 114 ? -0.404 -2.004 -10.679 1.00 95.19 114 ALA A N 1
ATOM 881 C CA . ALA A 1 114 ? 0.269 -1.777 -11.957 1.00 95.19 114 ALA A CA 1
ATOM 882 C C . ALA A 1 114 ? 1.802 -1.907 -11.849 1.00 95.19 114 ALA A C 1
ATOM 884 O O . ALA A 1 114 ? 2.448 -2.522 -12.697 1.00 95.19 114 ALA A O 1
ATOM 885 N N . LEU A 1 115 ? 2.399 -1.381 -10.773 1.00 95.88 115 LEU A N 1
ATOM 886 C CA . LEU A 1 115 ? 3.829 -1.532 -10.490 1.00 95.88 115 LEU A CA 1
ATOM 887 C C . LEU A 1 115 ? 4.212 -2.996 -10.254 1.00 95.88 115 LEU A C 1
ATOM 889 O O . LEU A 1 115 ? 5.266 -3.438 -10.711 1.00 95.88 115 LEU A O 1
ATOM 893 N N . PHE A 1 116 ? 3.374 -3.754 -9.548 1.00 95.62 116 PHE A N 1
ATOM 894 C CA . PHE A 1 116 ? 3.622 -5.168 -9.296 1.00 95.62 116 PHE A CA 1
ATOM 895 C C . PHE A 1 116 ? 3.466 -6.013 -10.564 1.00 95.62 116 PHE A C 1
ATOM 897 O O . PHE A 1 116 ? 4.258 -6.925 -10.787 1.00 95.62 116 PHE A O 1
ATOM 904 N N . GLU A 1 117 ? 2.502 -5.704 -11.431 1.00 93.75 117 GLU A N 1
ATOM 905 C CA . GLU A 1 117 ? 2.377 -6.345 -12.744 1.00 93.75 117 GLU A CA 1
ATOM 906 C C . GLU A 1 117 ? 3.607 -6.091 -13.616 1.00 93.75 117 GLU A C 1
ATOM 908 O O . GLU A 1 117 ? 4.150 -7.039 -14.188 1.00 93.75 117 GLU A O 1
ATOM 913 N N . LEU A 1 118 ? 4.103 -4.849 -13.638 1.00 93.06 118 LEU A N 1
ATOM 914 C CA . LEU A 1 118 ? 5.345 -4.487 -14.322 1.00 93.06 118 LEU A CA 1
ATOM 915 C C . LEU A 1 118 ? 6.543 -5.276 -13.767 1.00 93.06 118 LEU A C 1
ATOM 917 O O . LEU A 1 118 ? 7.308 -5.862 -14.533 1.00 93.06 118 LEU A O 1
ATOM 921 N N . TYR A 1 119 ? 6.671 -5.358 -12.437 1.00 94.12 119 TYR A N 1
ATOM 922 C CA . TYR A 1 119 ? 7.699 -6.168 -11.774 1.00 94.12 119 TYR A CA 1
ATOM 923 C C . TYR A 1 119 ? 7.601 -7.642 -12.176 1.00 94.12 119 TYR A C 1
ATOM 925 O O . TYR A 1 119 ? 8.59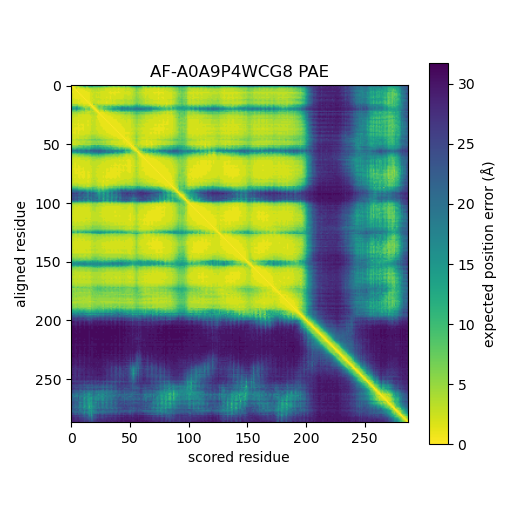9 -8.248 -12.569 1.00 94.12 119 TYR A O 1
ATOM 933 N N . LYS A 1 120 ? 6.399 -8.220 -12.089 1.00 92.69 120 LYS A N 1
ATOM 934 C CA . LYS A 1 120 ? 6.142 -9.631 -12.388 1.00 92.69 120 LYS A CA 1
ATOM 935 C C . LYS A 1 120 ? 6.494 -9.957 -13.836 1.00 92.69 120 LYS A C 1
ATOM 937 O O . LYS A 1 120 ? 7.097 -10.998 -14.081 1.00 92.69 120 LYS A O 1
ATOM 942 N N . GLY A 1 121 ? 6.153 -9.073 -14.773 1.00 91.44 121 GLY A N 1
ATOM 943 C CA . GLY A 1 121 ? 6.470 -9.242 -16.191 1.00 91.44 121 GLY A CA 1
ATOM 944 C C . GLY A 1 121 ? 7.972 -9.321 -16.476 1.00 91.44 121 GLY A C 1
ATOM 945 O O . GLY A 1 121 ? 8.377 -10.051 -17.374 1.00 91.44 121 GLY A O 1
ATOM 946 N N . ALA A 1 122 ? 8.802 -8.623 -15.695 1.00 92.12 122 ALA A N 1
ATOM 947 C CA . ALA A 1 122 ? 10.248 -8.569 -15.912 1.00 92.12 122 ALA A CA 1
ATOM 948 C C . ALA A 1 122 ? 11.063 -9.553 -15.058 1.00 92.12 122 ALA A C 1
ATOM 950 O O . ALA A 1 122 ? 12.066 -10.088 -15.525 1.00 92.12 122 ALA A O 1
ATOM 951 N N . PHE A 1 123 ? 10.661 -9.781 -13.806 1.00 90.94 123 PHE A N 1
ATOM 952 C CA . PHE A 1 123 ? 11.444 -10.541 -12.822 1.00 90.94 123 PHE A CA 1
ATOM 953 C C . PHE A 1 123 ? 10.761 -11.834 -12.354 1.00 90.94 123 PHE A C 1
ATOM 955 O O . PHE A 1 123 ? 11.386 -12.639 -11.661 1.00 90.94 123 PHE A O 1
ATOM 962 N N . GLY A 1 124 ? 9.493 -12.050 -12.717 1.00 89.94 124 GLY A N 1
ATOM 963 C CA . GLY A 1 124 ? 8.678 -13.142 -12.191 1.00 89.94 124 GLY A CA 1
ATOM 964 C C . GLY A 1 124 ? 8.341 -12.977 -10.704 1.00 89.94 124 GLY A C 1
ATOM 965 O O . GLY A 1 124 ? 8.505 -11.911 -10.117 1.00 89.94 124 GLY A O 1
ATOM 966 N N . GLU A 1 125 ? 7.856 -14.052 -10.077 1.00 83.62 125 GLU A N 1
ATOM 967 C CA . GLU A 1 125 ? 7.394 -14.037 -8.675 1.00 83.62 125 GLU A CA 1
ATOM 968 C C . GLU A 1 125 ? 8.327 -14.786 -7.703 1.00 83.62 125 GLU A C 1
ATOM 970 O O . GLU A 1 125 ? 8.101 -14.792 -6.494 1.00 83.62 125 GLU A O 1
ATOM 975 N N . GLY A 1 126 ? 9.402 -15.407 -8.205 1.00 81.69 126 GLY A N 1
ATOM 976 C CA . GLY A 1 126 ? 10.273 -16.282 -7.406 1.00 81.69 126 GLY A CA 1
ATOM 977 C C . GLY A 1 126 ? 11.095 -15.571 -6.324 1.00 81.69 126 GLY A C 1
ATOM 978 O O . GLY A 1 126 ? 11.490 -16.199 -5.343 1.00 81.69 126 GLY A O 1
ATOM 979 N N . HIS A 1 127 ? 11.336 -14.264 -6.473 1.00 82.31 127 HIS A N 1
ATOM 980 C CA . HIS A 1 127 ? 12.208 -13.479 -5.588 1.00 82.31 127 HIS A CA 1
ATOM 981 C C . HIS A 1 127 ? 11.576 -12.152 -5.145 1.00 82.31 127 HIS A C 1
ATOM 983 O O . HIS A 1 127 ? 12.262 -11.137 -4.997 1.00 82.31 127 HIS A O 1
ATOM 989 N N . VAL A 1 128 ? 10.260 -12.150 -4.920 1.00 90.56 128 VAL A N 1
ATOM 990 C CA . VAL A 1 128 ? 9.566 -10.976 -4.381 1.00 90.56 128 VAL A CA 1
ATOM 991 C C . VAL A 1 128 ? 9.990 -10.745 -2.933 1.00 90.56 128 VAL A C 1
ATOM 993 O O . VAL A 1 128 ? 9.783 -11.586 -2.056 1.00 90.56 128 VAL A O 1
ATOM 996 N N . VAL A 1 129 ? 10.576 -9.574 -2.687 1.00 90.62 129 VAL A N 1
ATOM 997 C CA . VAL A 1 129 ? 10.952 -9.125 -1.344 1.00 90.62 129 VAL A CA 1
ATOM 998 C C . VAL A 1 129 ? 9.715 -8.811 -0.504 1.00 90.62 129 VAL A C 1
ATOM 1000 O O . VAL A 1 129 ? 8.699 -8.344 -1.022 1.00 90.62 129 VAL A O 1
ATOM 1003 N N . LEU A 1 130 ? 9.828 -8.986 0.813 1.00 88.44 130 LEU A N 1
ATOM 1004 C CA . LEU A 1 130 ? 8.722 -8.773 1.746 1.00 88.44 130 LEU A CA 1
ATOM 1005 C C . LEU A 1 130 ? 8.061 -7.391 1.608 1.00 88.44 130 LEU A C 1
ATOM 1007 O O . LEU A 1 130 ? 6.845 -7.287 1.708 1.00 88.44 130 LEU A O 1
ATOM 1011 N N . SER A 1 131 ? 8.824 -6.330 1.334 1.00 90.75 131 SER A N 1
ATOM 1012 C CA . SER A 1 131 ? 8.267 -4.981 1.156 1.00 90.75 131 SER A CA 1
ATOM 1013 C C . SER A 1 131 ? 7.314 -4.866 -0.041 1.00 90.75 131 SER A C 1
ATOM 1015 O O . SER A 1 131 ? 6.318 -4.147 0.041 1.00 90.75 131 SER A O 1
ATOM 1017 N N . LEU A 1 132 ? 7.574 -5.593 -1.132 1.00 92.75 132 LEU A N 1
ATOM 1018 C CA . LEU A 1 132 ? 6.670 -5.672 -2.283 1.00 92.75 132 LEU A CA 1
ATOM 1019 C C . LEU A 1 132 ? 5.429 -6.498 -1.941 1.00 92.75 132 LEU A C 1
ATOM 1021 O O . LEU A 1 132 ? 4.317 -6.042 -2.191 1.00 92.75 132 LEU A O 1
ATOM 1025 N N . ALA A 1 133 ? 5.605 -7.662 -1.309 1.00 92.19 133 ALA A N 1
ATOM 1026 C CA . ALA A 1 133 ? 4.484 -8.491 -0.862 1.00 92.19 133 ALA A CA 1
ATOM 1027 C C . ALA A 1 133 ? 3.557 -7.715 0.093 1.00 92.19 133 ALA A C 1
ATOM 1029 O O . ALA A 1 133 ? 2.337 -7.731 -0.053 1.00 92.19 133 ALA A O 1
ATOM 1030 N N . TYR A 1 134 ? 4.144 -6.951 1.015 1.00 91.56 134 TYR A N 1
ATOM 1031 C CA . TYR A 1 134 ? 3.423 -6.075 1.929 1.00 91.56 134 TYR A CA 1
ATOM 1032 C C . TYR A 1 134 ? 2.704 -4.922 1.211 1.00 91.56 134 TYR A C 1
ATOM 1034 O O . TYR A 1 134 ? 1.591 -4.556 1.593 1.00 91.56 134 TYR A O 1
ATOM 1042 N N . SER A 1 135 ? 3.294 -4.375 0.142 1.00 95.31 135 SER A N 1
ATOM 1043 C CA . SER A 1 135 ? 2.627 -3.371 -0.697 1.00 95.31 135 SER A CA 1
ATOM 1044 C C . SER A 1 135 ? 1.366 -3.958 -1.343 1.00 95.31 135 SER A C 1
ATOM 1046 O O . SER A 1 135 ? 0.301 -3.350 -1.262 1.00 95.31 135 SER A O 1
ATOM 1048 N N . VAL A 1 136 ? 1.455 -5.169 -1.911 1.00 95.69 136 VAL A N 1
ATOM 1049 C CA . VAL A 1 136 ? 0.306 -5.877 -2.514 1.00 95.69 136 VAL A CA 1
ATOM 1050 C C . VAL A 1 136 ? -0.771 -6.178 -1.471 1.00 95.69 136 VAL A C 1
ATOM 1052 O O . VAL A 1 136 ? -1.945 -5.928 -1.727 1.00 95.69 136 VAL A O 1
ATOM 1055 N N . TYR A 1 137 ? -0.389 -6.635 -0.275 1.00 92.94 137 TYR A N 1
ATOM 1056 C CA . TYR A 1 137 ? -1.314 -6.809 0.853 1.00 92.94 137 TYR A CA 1
ATOM 1057 C C . TYR A 1 137 ? -2.035 -5.501 1.209 1.00 92.94 137 TYR A C 1
ATOM 1059 O O . TYR A 1 137 ? -3.258 -5.469 1.332 1.00 92.94 137 TYR A O 1
ATOM 1067 N N . THR A 1 138 ? -1.288 -4.400 1.301 1.00 91.62 138 THR A N 1
ATOM 1068 C CA . THR A 1 138 ? -1.843 -3.075 1.610 1.00 91.62 138 THR A CA 1
ATOM 1069 C C . THR A 1 138 ? -2.789 -2.575 0.509 1.00 91.62 138 THR A C 1
ATOM 1071 O O . THR A 1 138 ? -3.763 -1.886 0.801 1.00 91.62 138 THR A O 1
ATOM 1074 N N . ALA A 1 139 ? -2.539 -2.925 -0.756 1.00 94.81 139 ALA A N 1
ATOM 1075 C CA . ALA A 1 139 ? -3.456 -2.635 -1.856 1.00 94.81 139 ALA A CA 1
ATOM 1076 C C . ALA A 1 139 ? -4.722 -3.506 -1.792 1.00 94.81 139 ALA A C 1
ATOM 1078 O O . ALA A 1 139 ? -5.827 -2.985 -1.937 1.00 94.81 139 ALA A O 1
ATOM 1079 N N . ALA A 1 140 ? -4.579 -4.807 -1.513 1.00 93.69 140 ALA A N 1
ATOM 1080 C CA . ALA A 1 140 ? -5.699 -5.735 -1.350 1.00 93.69 140 ALA A CA 1
ATOM 1081 C C . ALA A 1 140 ? -6.688 -5.244 -0.286 1.00 93.69 140 ALA A C 1
ATOM 1083 O O . ALA A 1 140 ? -7.890 -5.188 -0.529 1.00 93.69 140 ALA A O 1
ATOM 1084 N N . SER A 1 141 ? -6.179 -4.797 0.864 1.00 90.31 141 SER A N 1
ATOM 1085 C CA . SER A 1 141 ? -7.024 -4.284 1.943 1.00 90.31 141 SER A CA 1
ATOM 1086 C C . SER A 1 141 ? -7.748 -2.979 1.587 1.00 90.31 141 SER A C 1
ATOM 1088 O O . SER A 1 141 ? -8.742 -2.652 2.229 1.00 90.31 141 SER A O 1
ATOM 1090 N N . ILE A 1 142 ? -7.277 -2.214 0.593 1.00 90.06 142 ILE A N 1
ATOM 1091 C CA . ILE A 1 142 ? -7.988 -1.038 0.068 1.00 90.06 142 ILE A CA 1
ATOM 1092 C C . ILE A 1 142 ? -9.073 -1.430 -0.934 1.00 90.06 142 ILE A C 1
ATOM 1094 O O . ILE A 1 142 ? -10.164 -0.878 -0.861 1.00 90.06 142 ILE A O 1
ATOM 1098 N N . PHE A 1 143 ? -8.832 -2.390 -1.828 1.00 90.62 143 PHE A N 1
ATOM 1099 C CA . PHE A 1 143 ? -9.891 -2.851 -2.739 1.00 90.62 143 PHE A CA 1
ATOM 1100 C C . PHE A 1 143 ? -11.020 -3.562 -1.995 1.00 90.62 143 PHE A C 1
ATOM 1102 O O . PHE A 1 143 ? -12.186 -3.391 -2.332 1.00 90.62 143 PHE A O 1
ATOM 1109 N N . LEU A 1 144 ? -10.689 -4.310 -0.942 1.00 86.62 144 LEU A N 1
ATOM 1110 C CA . LEU A 1 144 ? -11.686 -4.880 -0.041 1.00 86.62 144 LEU A CA 1
ATOM 1111 C C . LEU A 1 144 ? -12.552 -3.783 0.599 1.00 86.62 144 LEU A C 1
ATOM 1113 O O . LEU A 1 144 ? -13.774 -3.885 0.588 1.00 86.62 144 LEU A O 1
ATOM 1117 N N . LEU A 1 145 ? -11.923 -2.706 1.081 1.00 81.06 145 LEU A N 1
ATOM 1118 C CA . LEU A 1 145 ? -12.627 -1.547 1.631 1.00 81.06 145 LEU A CA 1
ATOM 1119 C C . LEU A 1 145 ? -13.527 -0.863 0.596 1.00 81.06 145 LEU A C 1
ATOM 1121 O O . LEU A 1 145 ? -14.637 -0.454 0.919 1.00 81.06 145 LEU A O 1
ATOM 1125 N N . GLU A 1 146 ? -13.049 -0.716 -0.637 1.00 82.81 146 GLU A N 1
ATOM 1126 C CA . GL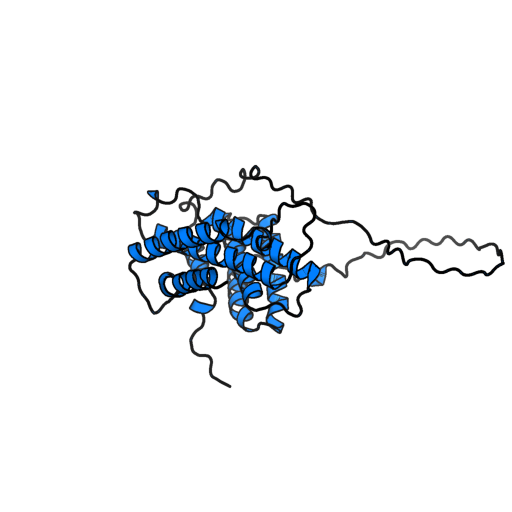U A 1 146 ? -13.825 -0.124 -1.726 1.00 82.81 146 GLU A CA 1
ATOM 1127 C C . GLU A 1 146 ? -15.070 -0.971 -2.043 1.00 82.81 146 GLU A C 1
ATOM 1129 O O . GLU A 1 146 ? -16.163 -0.419 -2.152 1.00 82.81 146 GLU A O 1
ATOM 1134 N N . LEU A 1 147 ? -14.953 -2.306 -2.080 1.00 82.31 147 LEU A N 1
ATOM 1135 C CA . LEU A 1 147 ? -16.109 -3.202 -2.237 1.00 82.31 147 LEU A CA 1
ATOM 1136 C C . LEU A 1 147 ? -17.096 -3.101 -1.071 1.00 82.31 147 LEU A C 1
ATOM 1138 O O . LEU A 1 147 ? -18.306 -3.095 -1.296 1.00 82.31 147 LEU A O 1
ATOM 1142 N N . GLN A 1 148 ? -16.592 -3.007 0.163 1.00 77.25 148 GLN A N 1
ATOM 1143 C CA . GLN A 1 148 ? -17.428 -2.802 1.347 1.00 77.25 148 GLN A CA 1
ATOM 1144 C C . GLN A 1 148 ? -18.206 -1.487 1.230 1.00 77.25 148 GLN A C 1
ATOM 1146 O O . GLN A 1 148 ? -19.428 -1.489 1.339 1.00 77.25 148 GLN A O 1
ATOM 1151 N N . ALA A 1 149 ? -17.515 -0.388 0.917 1.00 73.12 149 ALA A N 1
ATOM 1152 C CA . ALA A 1 149 ? -18.111 0.938 0.783 1.00 73.12 149 ALA A CA 1
ATOM 1153 C C . ALA A 1 149 ? -19.175 1.016 -0.325 1.00 73.12 149 ALA A C 1
ATOM 115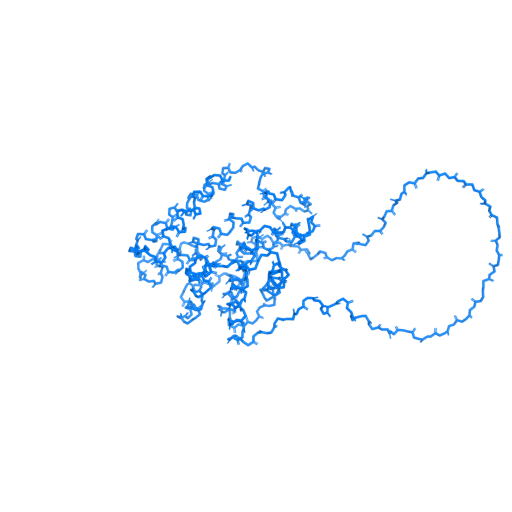5 O O . ALA A 1 149 ? -20.182 1.700 -0.163 1.00 73.12 149 ALA A O 1
ATOM 1156 N N . LEU A 1 150 ? -18.965 0.313 -1.441 1.00 72.38 150 LEU A N 1
ATOM 1157 C CA . LEU A 1 150 ? -19.909 0.256 -2.558 1.00 72.38 150 LEU A CA 1
ATOM 1158 C C . LEU A 1 150 ? -21.175 -0.549 -2.235 1.00 72.38 150 LEU A C 1
ATOM 1160 O O . LEU A 1 150 ? -22.207 -0.354 -2.882 1.00 72.38 150 LEU A O 1
ATOM 1164 N N . GLY A 1 151 ? -21.106 -1.488 -1.287 1.00 66.88 151 GLY A N 1
ATOM 1165 C CA . GLY A 1 151 ? -22.213 -2.388 -0.946 1.00 66.88 151 GLY A CA 1
ATOM 1166 C C . GLY A 1 151 ? -22.622 -3.351 -2.072 1.00 66.88 151 GLY A C 1
ATOM 1167 O O . GLY A 1 151 ? -23.610 -4.071 -1.938 1.00 66.88 151 GLY A O 1
ATOM 1168 N N . HIS A 1 152 ? -21.887 -3.372 -3.186 1.00 68.81 152 HIS A N 1
ATOM 1169 C CA . HIS A 1 152 ? -22.076 -4.278 -4.315 1.00 68.81 152 HIS A CA 1
ATOM 1170 C C . HIS A 1 152 ? -20.730 -4.603 -4.973 1.00 68.81 152 HIS A C 1
ATOM 1172 O O . HIS A 1 152 ? -19.750 -3.871 -4.833 1.00 68.81 152 HIS A O 1
ATOM 1178 N N . VAL A 1 153 ? -20.677 -5.718 -5.704 1.00 72.88 153 VAL A N 1
ATOM 1179 C CA . VAL A 1 153 ? -19.445 -6.179 -6.354 1.00 72.88 153 VAL A CA 1
ATOM 1180 C C . VAL A 1 153 ? -19.201 -5.375 -7.633 1.00 72.88 153 VAL A C 1
ATOM 1182 O O . VAL A 1 153 ? -19.715 -5.718 -8.697 1.00 72.88 153 VAL A O 1
ATOM 1185 N N . ALA A 1 154 ? -18.407 -4.306 -7.544 1.00 79.25 154 ALA A N 1
ATOM 1186 C CA . ALA A 1 154 ? -17.874 -3.636 -8.727 1.00 79.25 154 ALA A CA 1
ATOM 1187 C C . ALA A 1 154 ? -16.827 -4.533 -9.403 1.00 79.25 154 ALA A C 1
ATOM 1189 O O . ALA A 1 154 ? -15.815 -4.888 -8.793 1.00 79.25 154 ALA A O 1
ATOM 1190 N N . ALA A 1 155 ? -17.070 -4.896 -10.667 1.00 83.12 155 ALA A N 1
ATOM 1191 C CA . ALA A 1 155 ? -16.272 -5.883 -11.399 1.00 83.12 155 ALA A CA 1
ATOM 1192 C C . ALA A 1 155 ? -14.772 -5.548 -11.401 1.00 83.12 155 ALA A C 1
ATOM 1194 O O . ALA A 1 155 ? -13.950 -6.394 -11.064 1.00 83.12 155 ALA A O 1
ATOM 1195 N N . HIS A 1 156 ? -14.421 -4.292 -11.682 1.00 85.81 156 HIS A N 1
ATOM 1196 C CA . HIS A 1 156 ? -13.027 -3.858 -11.752 1.00 85.81 156 HIS A CA 1
ATOM 1197 C C . HIS A 1 156 ? -12.310 -3.916 -10.391 1.00 85.81 156 HIS A C 1
ATOM 1199 O O . HIS A 1 156 ? -11.184 -4.400 -10.299 1.00 85.81 156 HIS A O 1
ATOM 1205 N N . THR A 1 157 ? -12.947 -3.471 -9.305 1.00 86.62 157 THR A N 1
ATOM 1206 C CA . THR A 1 157 ? -12.360 -3.562 -7.956 1.00 86.62 157 THR A CA 1
ATOM 1207 C C . THR A 1 157 ? -12.217 -5.018 -7.518 1.00 86.62 157 THR A C 1
ATOM 1209 O O . THR A 1 157 ? -11.189 -5.402 -6.955 1.00 86.62 157 THR A O 1
ATOM 1212 N N . PHE A 1 158 ? -13.207 -5.855 -7.837 1.00 88.81 158 PHE A N 1
ATOM 1213 C CA . PHE A 1 158 ? -13.159 -7.286 -7.561 1.00 88.81 158 PHE A CA 1
ATOM 1214 C C . PHE A 1 158 ? -12.034 -7.997 -8.323 1.00 88.81 158 PHE A C 1
ATOM 1216 O O . PHE A 1 158 ? -11.297 -8.777 -7.722 1.00 88.81 158 PHE A O 1
ATOM 1223 N N . GLU A 1 159 ? -11.842 -7.705 -9.610 1.00 91.38 159 GLU A N 1
ATOM 1224 C CA . GLU A 1 159 ? -10.745 -8.260 -10.414 1.00 91.38 159 GLU A CA 1
ATOM 1225 C C . GLU A 1 159 ? -9.377 -7.950 -9.799 1.00 91.38 159 GLU A C 1
ATOM 1227 O O . GLU A 1 159 ? -8.517 -8.827 -9.697 1.00 91.38 159 GLU A O 1
ATOM 1232 N N . ARG A 1 160 ? -9.185 -6.722 -9.313 1.00 93.06 160 ARG A N 1
ATOM 1233 C CA . ARG A 1 160 ? -7.925 -6.288 -8.689 1.00 93.06 160 ARG A CA 1
ATOM 1234 C C . ARG A 1 160 ? -7.712 -6.902 -7.317 1.00 93.06 160 ARG A C 1
ATOM 1236 O O . ARG A 1 160 ? -6.591 -7.288 -6.992 1.00 93.06 160 ARG A O 1
ATOM 1243 N N . LEU A 1 161 ? -8.774 -7.036 -6.527 1.00 92.94 161 LEU A N 1
ATOM 1244 C CA . LEU A 1 161 ? -8.718 -7.758 -5.261 1.00 92.94 161 LEU A CA 1
ATOM 1245 C C . LEU A 1 161 ? -8.369 -9.232 -5.488 1.00 92.94 161 LEU A C 1
ATOM 1247 O O . LEU A 1 161 ? -7.455 -9.748 -4.848 1.00 92.94 161 LEU A O 1
ATOM 1251 N N . SER A 1 162 ? -9.039 -9.881 -6.442 1.00 93.38 162 SER A N 1
ATOM 1252 C CA . SER A 1 162 ? -8.762 -11.258 -6.855 1.00 93.38 162 SER A CA 1
ATOM 1253 C C . SER A 1 162 ? -7.316 -11.423 -7.314 1.00 93.38 162 SER A C 1
ATOM 1255 O O . SER A 1 162 ? -6.625 -12.341 -6.868 1.00 93.38 162 SER A O 1
ATOM 1257 N N . PHE A 1 163 ? -6.811 -10.498 -8.134 1.00 94.56 163 PHE A N 1
ATOM 1258 C CA . PHE A 1 163 ? -5.405 -10.464 -8.524 1.00 94.56 163 PHE A CA 1
ATOM 1259 C C . PHE A 1 163 ? -4.480 -10.424 -7.302 1.00 94.56 163 PHE A C 1
ATOM 1261 O O . PHE A 1 163 ? -3.594 -11.274 -7.180 1.00 94.56 163 PHE A O 1
ATOM 1268 N N . CYS A 1 164 ? -4.698 -9.484 -6.377 1.00 95.31 164 CYS A N 1
ATOM 1269 C CA . CYS A 1 164 ? -3.866 -9.342 -5.185 1.00 95.31 164 CYS A CA 1
ATOM 1270 C C . CYS A 1 164 ? -3.894 -10.599 -4.309 1.00 95.31 164 CYS A C 1
ATOM 1272 O O . CYS A 1 164 ? -2.835 -11.078 -3.914 1.00 95.31 164 CYS A O 1
ATOM 1274 N N . VAL A 1 165 ? -5.074 -11.161 -4.034 1.00 94.31 165 VAL A N 1
ATOM 1275 C CA . VAL A 1 165 ? -5.229 -12.379 -3.218 1.00 94.31 165 VAL A CA 1
ATOM 1276 C C . VAL A 1 165 ? -4.475 -13.547 -3.843 1.00 94.31 165 VAL A C 1
ATOM 1278 O O . VAL A 1 165 ? -3.676 -14.197 -3.173 1.00 94.31 165 VAL A O 1
ATOM 1281 N N . ASN A 1 166 ? -4.636 -13.759 -5.149 1.00 94.12 166 ASN A N 1
ATOM 1282 C CA . ASN A 1 166 ? -3.937 -14.826 -5.857 1.00 94.12 166 ASN A CA 1
ATOM 1283 C C . ASN A 1 166 ? -2.410 -14.635 -5.863 1.00 94.12 166 ASN A C 1
ATOM 1285 O O . ASN A 1 166 ? -1.663 -15.607 -5.755 1.00 94.12 166 ASN A O 1
ATOM 1289 N N . VAL A 1 167 ? -1.926 -13.397 -5.989 1.00 93.81 167 VAL A N 1
ATOM 1290 C CA . VAL A 1 167 ? -0.496 -13.089 -5.837 1.00 93.81 167 VAL A CA 1
ATOM 1291 C C . VAL A 1 167 ? -0.026 -13.442 -4.426 1.00 93.81 167 VAL A C 1
ATOM 1293 O O . VAL A 1 167 ? 0.944 -14.181 -4.278 1.00 93.81 167 VAL A O 1
ATOM 1296 N N . LEU A 1 168 ? -0.713 -12.966 -3.388 1.00 92.88 168 LEU A N 1
ATOM 1297 C CA . LEU A 1 168 ? -0.337 -13.203 -1.989 1.00 92.88 168 LEU A CA 1
ATOM 1298 C C . LEU A 1 168 ? -0.322 -14.698 -1.645 1.00 92.88 168 LEU A C 1
ATOM 1300 O O . LEU A 1 168 ? 0.602 -15.158 -0.974 1.00 92.88 168 LEU A O 1
ATOM 1304 N N . GLU A 1 169 ? -1.269 -15.469 -2.182 1.00 93.25 169 GLU A N 1
ATOM 1305 C CA . GLU A 1 169 ? -1.303 -16.932 -2.090 1.00 93.25 169 GLU A CA 1
ATOM 1306 C C . GLU A 1 169 ? -0.027 -17.594 -2.615 1.00 93.25 169 GLU A C 1
ATOM 1308 O O . GLU A 1 169 ? 0.517 -18.515 -2.003 1.00 93.25 169 GLU A O 1
ATOM 1313 N N . ARG A 1 170 ? 0.503 -17.113 -3.742 1.00 91.62 170 ARG A N 1
ATOM 1314 C CA . ARG A 1 170 ? 1.759 -17.634 -4.294 1.00 91.62 170 ARG A CA 1
ATOM 1315 C C . ARG A 1 170 ? 2.960 -17.168 -3.476 1.00 91.62 170 ARG A C 1
ATOM 1317 O O . ARG A 1 170 ? 3.860 -17.967 -3.206 1.00 91.62 170 ARG A O 1
ATOM 1324 N N . LEU A 1 171 ? 2.946 -15.914 -3.023 1.00 90.12 171 LEU A N 1
ATOM 1325 C CA . LEU A 1 171 ? 4.032 -15.314 -2.247 1.00 90.12 171 LEU A CA 1
ATOM 1326 C C . LEU A 1 171 ? 4.163 -15.873 -0.829 1.00 90.12 171 LEU A C 1
ATOM 1328 O O . LEU A 1 171 ? 5.263 -15.827 -0.280 1.00 90.12 171 LEU A O 1
ATOM 1332 N N . LYS A 1 172 ? 3.115 -16.466 -0.243 1.00 88.88 172 LYS A N 1
ATOM 1333 C CA . LYS A 1 172 ? 3.193 -17.064 1.104 1.00 88.88 172 LYS A CA 1
ATOM 1334 C C . LYS A 1 172 ? 4.240 -18.177 1.213 1.00 88.88 172 LYS A C 1
ATOM 1336 O O . LYS A 1 172 ? 4.776 -18.409 2.291 1.00 88.88 172 LYS A O 1
ATOM 1341 N N . ARG A 1 173 ? 4.585 -18.832 0.094 1.00 86.81 173 ARG A N 1
ATOM 1342 C CA . ARG A 1 173 ? 5.646 -19.855 0.046 1.00 86.81 173 ARG A CA 1
ATOM 1343 C C . ARG A 1 173 ? 7.031 -19.286 0.354 1.00 86.81 173 ARG A C 1
ATOM 1345 O O . ARG A 1 173 ? 7.846 -19.982 0.949 1.00 86.81 173 ARG A O 1
ATOM 1352 N N . THR A 1 174 ? 7.304 -18.051 -0.064 1.00 85.00 174 THR A N 1
ATOM 1353 C CA . THR A 1 174 ? 8.602 -17.379 0.125 1.00 85.00 174 THR A CA 1
ATOM 1354 C C . THR A 1 174 ? 8.574 -16.357 1.261 1.00 85.00 174 THR A C 1
ATOM 1356 O O . THR A 1 174 ? 9.607 -16.084 1.863 1.00 85.00 174 THR A O 1
ATOM 1359 N N . ASN A 1 175 ? 7.395 -15.822 1.585 1.00 81.12 175 ASN A N 1
ATOM 1360 C CA . ASN A 1 175 ? 7.166 -14.824 2.625 1.00 81.12 175 ASN A CA 1
ATOM 1361 C C . ASN A 1 175 ? 6.049 -15.308 3.574 1.00 81.12 175 ASN A C 1
ATOM 1363 O O . ASN A 1 175 ? 4.928 -14.799 3.509 1.00 81.12 175 ASN A O 1
ATOM 1367 N N . PRO A 1 176 ? 6.319 -16.277 4.471 1.00 83.12 176 PRO A N 1
ATOM 1368 C CA . PRO A 1 176 ? 5.285 -16.920 5.290 1.00 83.12 176 PRO A CA 1
ATOM 1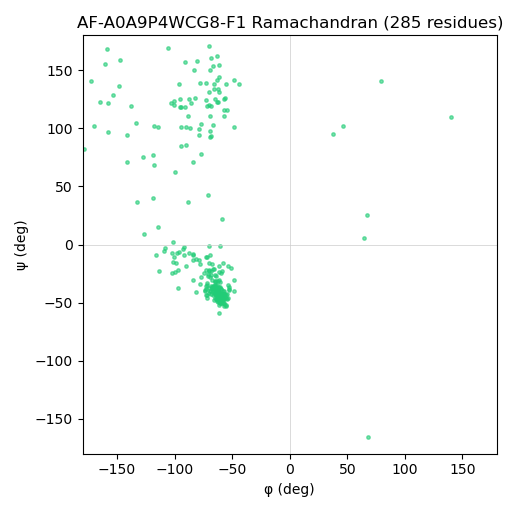369 C C . PRO A 1 176 ? 4.544 -15.953 6.224 1.00 83.12 176 PRO A C 1
ATOM 1371 O O . PRO A 1 176 ? 3.386 -16.194 6.553 1.00 83.12 176 PRO A O 1
ATOM 1374 N N . VAL A 1 177 ? 5.166 -14.824 6.581 1.00 81.62 177 VAL A N 1
ATOM 1375 C CA . VAL A 1 177 ? 4.550 -13.743 7.374 1.00 81.62 177 VAL A CA 1
ATOM 1376 C C . VAL A 1 177 ? 3.289 -13.150 6.723 1.00 81.62 177 VAL A C 1
ATOM 1378 O O . VAL A 1 177 ? 2.437 -12.604 7.414 1.00 81.62 177 VAL A O 1
ATOM 1381 N N . ILE A 1 178 ? 3.134 -13.283 5.401 1.00 85.00 178 ILE A N 1
ATOM 1382 C CA . ILE A 1 178 ? 1.950 -12.809 4.672 1.00 85.00 178 ILE A CA 1
ATOM 1383 C C . ILE A 1 178 ? 0.704 -13.642 4.995 1.00 85.00 178 ILE A C 1
ATOM 1385 O O . ILE A 1 178 ? -0.401 -13.124 4.865 1.00 85.00 178 ILE A O 1
ATOM 1389 N N . THR A 1 179 ? 0.863 -14.886 5.462 1.00 85.88 179 THR A N 1
ATOM 1390 C CA . THR A 1 179 ? -0.255 -15.797 5.770 1.00 85.88 179 THR A CA 1
ATOM 1391 C C . THR A 1 179 ? -1.259 -15.149 6.718 1.00 85.88 179 THR A C 1
ATOM 1393 O O . THR A 1 179 ? -2.441 -15.112 6.411 1.00 85.88 179 THR A O 1
ATOM 1396 N N . THR A 1 180 ? -0.784 -14.513 7.793 1.00 83.12 180 THR A N 1
ATOM 1397 C CA . THR A 1 180 ? -1.654 -13.821 8.755 1.00 83.12 180 THR A CA 1
ATOM 1398 C C . THR A 1 180 ? -2.478 -12.710 8.102 1.00 83.12 180 THR A C 1
ATOM 1400 O O . THR A 1 180 ? -3.668 -12.590 8.365 1.00 83.12 180 THR A O 1
ATOM 1403 N N . GLY A 1 181 ? -1.868 -11.906 7.225 1.00 82.50 181 GLY A N 1
ATOM 1404 C CA . GLY A 1 181 ? -2.588 -10.859 6.495 1.00 82.50 181 GLY A CA 1
ATOM 1405 C C . GLY A 1 181 ? -3.600 -11.429 5.498 1.00 82.50 181 GLY A C 1
ATOM 1406 O O . GLY A 1 181 ? -4.687 -10.884 5.324 1.00 82.50 181 GLY A O 1
ATOM 1407 N N . LEU A 1 182 ? -3.262 -12.543 4.855 1.00 86.31 182 LEU A N 1
ATOM 1408 C CA . LEU A 1 182 ? -4.128 -13.213 3.893 1.00 86.31 182 LEU A CA 1
ATOM 1409 C C . LEU A 1 182 ? -5.352 -13.855 4.564 1.00 86.31 182 LEU A C 1
ATOM 1411 O O . LEU A 1 182 ? -6.460 -13.718 4.051 1.00 86.31 182 LEU A O 1
ATOM 1415 N N . ASP A 1 183 ? -5.173 -14.466 5.736 1.00 86.88 183 ASP A N 1
ATOM 1416 C CA . ASP A 1 183 ? -6.265 -15.035 6.534 1.00 86.88 183 ASP A CA 1
ATOM 1417 C C . ASP A 1 183 ? -7.280 -13.958 6.954 1.00 86.88 183 ASP A C 1
ATOM 1419 O O . ASP A 1 183 ? -8.488 -14.197 6.933 1.00 86.88 183 ASP A O 1
ATOM 1423 N N . LEU A 1 184 ? -6.811 -12.743 7.273 1.00 85.00 184 LEU A N 1
ATOM 1424 C CA . LEU A 1 184 ? -7.688 -11.598 7.548 1.00 85.00 184 LEU A CA 1
ATOM 1425 C C . LEU A 1 184 ? -8.499 -11.196 6.314 1.00 85.00 184 LEU A C 1
ATOM 1427 O O . LEU A 1 184 ? -9.699 -10.964 6.426 1.00 85.00 184 LEU A O 1
ATOM 1431 N N . ILE A 1 185 ? -7.871 -11.154 5.134 1.00 86.56 185 ILE A N 1
ATOM 1432 C CA . ILE A 1 185 ? -8.582 -10.849 3.885 1.00 86.56 185 ILE A CA 1
ATOM 1433 C C . ILE A 1 185 ? -9.657 -11.906 3.609 1.00 86.56 185 ILE A C 1
ATOM 1435 O O . ILE A 1 185 ? -10.780 -11.539 3.274 1.00 86.56 185 ILE A O 1
ATOM 1439 N N . TYR A 1 186 ? -9.356 -13.197 3.784 1.00 88.12 186 TYR A N 1
ATOM 1440 C CA . TYR A 1 186 ? -10.350 -14.260 3.601 1.00 88.12 186 TYR A CA 1
ATOM 1441 C C . TYR A 1 186 ? -11.507 -14.167 4.586 1.00 88.12 186 TYR A C 1
ATOM 1443 O O . TYR A 1 186 ? -12.657 -14.268 4.171 1.00 88.12 186 TYR A O 1
ATOM 1451 N N . LYS A 1 187 ? -11.226 -13.905 5.865 1.00 84.56 187 LYS A N 1
ATOM 1452 C CA . LYS A 1 187 ? -12.266 -13.708 6.881 1.00 84.56 187 LYS A CA 1
ATOM 1453 C C . LYS A 1 187 ? -13.248 -12.602 6.479 1.00 84.56 187 LYS A C 1
ATOM 1455 O O . LYS A 1 187 ? -14.456 -12.767 6.631 1.00 84.56 187 LYS A O 1
ATOM 1460 N N . GLU A 1 188 ? -12.739 -11.487 5.963 1.00 81.56 188 GLU A N 1
ATOM 1461 C CA . GLU A 1 188 ? -13.576 -10.373 5.512 1.00 81.56 188 GLU A CA 1
ATOM 1462 C C . GLU A 1 188 ? -14.315 -10.680 4.200 1.00 81.56 188 GLU A C 1
ATOM 1464 O O . GLU A 1 188 ? -15.471 -10.297 4.038 1.00 81.56 188 GLU A O 1
ATOM 1469 N N . LEU A 1 189 ? -13.699 -11.413 3.270 1.00 83.25 189 LEU A N 1
ATOM 1470 C CA . LEU A 1 189 ? -14.369 -11.888 2.052 1.00 83.25 189 LEU A CA 1
ATOM 1471 C C . LEU A 1 189 ? -15.530 -12.837 2.365 1.00 83.25 189 LEU A C 1
ATOM 1473 O O . LEU A 1 189 ? -16.605 -12.694 1.781 1.00 83.25 189 LEU A O 1
ATOM 1477 N N . ASP A 1 190 ? -15.334 -13.753 3.315 1.00 84.81 190 ASP A N 1
ATOM 1478 C CA . ASP A 1 190 ? -16.368 -14.670 3.795 1.00 84.81 190 ASP A CA 1
ATOM 1479 C C . ASP A 1 190 ? -17.517 -13.904 4.458 1.00 84.81 190 ASP A C 1
ATOM 1481 O O . ASP A 1 190 ? -18.686 -14.205 4.208 1.00 84.81 190 ASP A O 1
ATOM 1485 N N . ALA A 1 191 ? -17.207 -12.867 5.244 1.00 79.88 191 ALA A N 1
ATOM 1486 C CA . ALA A 1 191 ? -18.214 -11.987 5.838 1.00 79.88 191 ALA A CA 1
ATOM 1487 C C . ALA A 1 191 ? -19.059 -11.254 4.778 1.00 79.88 191 ALA A C 1
ATOM 1489 O O . ALA A 1 191 ? -20.242 -10.996 5.004 1.00 79.88 191 ALA A O 1
ATOM 1490 N N . LEU A 1 192 ? -18.477 -10.963 3.610 1.00 75.06 192 LEU A N 1
ATOM 1491 C CA . LEU A 1 192 ? -19.161 -10.359 2.461 1.00 75.06 192 LEU A CA 1
ATOM 1492 C C . LEU A 1 192 ? -19.826 -11.387 1.531 1.00 75.06 192 LEU A C 1
ATOM 1494 O O . LEU A 1 192 ? -20.531 -10.999 0.600 1.00 75.06 192 LEU A O 1
ATOM 1498 N N . GLY A 1 193 ? -19.610 -12.687 1.755 1.00 76.06 193 GLY A N 1
ATOM 1499 C CA . GLY A 1 193 ? -20.097 -13.759 0.885 1.00 76.06 193 GLY A CA 1
ATOM 1500 C C . GLY A 1 193 ? -19.444 -13.779 -0.504 1.00 76.06 193 GLY A C 1
ATOM 1501 O O . GLY A 1 193 ? -20.061 -14.245 -1.463 1.00 76.06 193 GLY A O 1
ATOM 1502 N N . ILE A 1 194 ? -18.222 -13.254 -0.636 1.00 78.94 194 ILE A N 1
ATOM 1503 C CA . ILE A 1 194 ? -17.496 -13.146 -1.907 1.00 78.94 194 ILE A CA 1
ATOM 1504 C C . ILE A 1 194 ? -16.560 -14.348 -2.078 1.00 78.94 194 ILE A C 1
ATOM 1506 O O . ILE A 1 194 ? -15.685 -14.589 -1.254 1.00 78.94 194 ILE A O 1
ATOM 1510 N N . LEU A 1 195 ? -16.686 -15.066 -3.199 1.00 75.75 195 LEU A N 1
ATOM 1511 C CA . LEU A 1 195 ? -15.814 -16.193 -3.542 1.00 75.75 195 LEU A CA 1
ATOM 1512 C C . LEU A 1 195 ? -14.742 -15.772 -4.555 1.00 75.75 195 LEU A C 1
ATOM 1514 O O . LEU A 1 195 ? -15.063 -15.328 -5.657 1.00 75.75 195 LEU A O 1
ATOM 1518 N N . ILE A 1 196 ? -13.466 -15.963 -4.208 1.00 76.44 196 ILE A N 1
ATOM 1519 C CA . ILE A 1 196 ? -12.331 -15.750 -5.117 1.00 76.44 196 ILE A CA 1
ATOM 1520 C C . ILE A 1 196 ? -11.859 -17.102 -5.653 1.00 76.44 196 ILE A C 1
ATOM 1522 O O . ILE A 1 196 ? -11.459 -17.982 -4.892 1.00 76.44 196 ILE A O 1
ATOM 1526 N N . ALA A 1 197 ? -11.898 -17.272 -6.975 1.00 70.12 197 ALA A N 1
ATOM 1527 C CA . ALA A 1 197 ? -11.370 -18.465 -7.625 1.00 70.12 197 ALA A CA 1
ATOM 1528 C C . ALA A 1 197 ? -9.829 -18.403 -7.722 1.00 70.12 197 ALA A C 1
ATOM 1530 O O . ALA A 1 197 ? -9.284 -17.349 -8.073 1.00 70.12 197 ALA A O 1
ATOM 1531 N N . PRO A 1 198 ? -9.116 -19.519 -7.481 1.00 60.25 198 PRO A N 1
ATOM 1532 C CA . PRO A 1 198 ? -7.687 -19.610 -7.756 1.00 60.25 198 PRO A CA 1
ATOM 1533 C C . PRO A 1 198 ? -7.400 -19.413 -9.253 1.00 60.25 198 PRO A C 1
ATOM 1535 O O . PRO A 1 198 ? -8.014 -20.082 -10.092 1.00 60.25 198 PRO A O 1
ATOM 1538 N N . LEU A 1 199 ? -6.443 -18.540 -9.596 1.00 55.34 199 LEU A N 1
ATOM 1539 C CA . LEU A 1 199 ? -6.050 -18.246 -10.991 1.00 55.34 199 LEU A CA 1
ATOM 1540 C C . LEU A 1 199 ? -5.576 -19.480 -11.787 1.00 55.34 199 LEU A C 1
ATOM 1542 O O . LEU A 1 199 ? -5.588 -19.448 -13.014 1.00 55.34 199 LEU A O 1
ATOM 1546 N N . ASP A 1 200 ? -5.248 -20.589 -11.119 1.00 47.00 200 ASP A N 1
ATOM 1547 C CA . ASP A 1 200 ? -4.805 -21.844 -11.748 1.00 47.00 200 ASP A CA 1
ATOM 1548 C C . ASP A 1 200 ? -5.925 -22.588 -12.517 1.00 47.00 200 ASP A C 1
ATOM 1550 O O . ASP A 1 200 ? -5.693 -23.637 -13.118 1.00 47.00 200 ASP A O 1
ATOM 1554 N N . SER A 1 201 ? -7.155 -22.067 -12.515 1.00 40.38 201 SER A N 1
ATOM 1555 C CA . SER A 1 201 ? -8.327 -22.709 -13.128 1.00 40.38 201 SER A CA 1
ATOM 1556 C C . SER A 1 201 ? -8.618 -22.301 -14.583 1.00 40.38 201 SER A C 1
ATOM 1558 O O . SER A 1 201 ? -9.502 -22.891 -15.204 1.00 40.38 201 SER A O 1
ATOM 1560 N N . VAL A 1 202 ? -7.869 -21.355 -15.170 1.00 41.44 202 VAL A N 1
ATOM 1561 C CA . VAL A 1 202 ? -8.172 -20.810 -16.516 1.00 41.44 202 VAL A CA 1
ATOM 1562 C C . VAL A 1 202 ? -7.296 -21.396 -17.639 1.00 41.44 202 VAL A C 1
ATOM 1564 O O . VAL A 1 202 ? -7.670 -21.319 -18.805 1.00 41.44 202 VAL A O 1
ATOM 1567 N N . GLU A 1 203 ? -6.183 -22.074 -17.336 1.00 36.28 203 GLU A N 1
ATOM 1568 C CA . GLU A 1 203 ? -5.276 -22.599 -18.380 1.00 36.28 203 GLU A CA 1
ATOM 1569 C C . GLU A 1 203 ? -5.693 -23.976 -18.953 1.00 36.28 203 GLU A C 1
ATOM 1571 O O . GLU A 1 203 ? -5.155 -24.416 -19.964 1.00 36.28 203 GLU A O 1
ATOM 1576 N N . ASN A 1 204 ? -6.704 -24.645 -18.377 1.00 31.94 204 ASN A N 1
ATOM 1577 C CA . ASN A 1 204 ? -7.092 -26.019 -18.755 1.00 31.94 204 ASN A CA 1
ATOM 1578 C C . ASN A 1 204 ? -8.483 -26.177 -19.402 1.00 31.94 204 ASN A C 1
ATOM 1580 O O . ASN A 1 204 ? -8.973 -27.299 -19.529 1.00 31.94 204 ASN A O 1
ATOM 1584 N N . ALA A 1 205 ? -9.123 -25.098 -19.857 1.00 30.30 205 ALA A N 1
ATOM 1585 C CA . ALA A 1 205 ? -10.428 -25.171 -20.522 1.00 30.30 205 ALA A CA 1
ATOM 1586 C C . ALA A 1 205 ? -10.378 -24.672 -21.978 1.00 30.30 205 ALA A C 1
ATOM 1588 O O . ALA A 1 205 ? -10.979 -23.660 -22.327 1.00 30.30 205 ALA A O 1
ATOM 1589 N N . LEU A 1 206 ? -9.696 -25.417 -22.854 1.00 28.38 206 LEU A N 1
ATOM 1590 C CA . LEU A 1 206 ? -9.959 -25.378 -24.298 1.00 28.38 206 LEU A CA 1
ATOM 1591 C C . LEU A 1 206 ? -10.927 -26.521 -24.654 1.00 28.38 206 LEU A C 1
ATOM 1593 O O . LEU A 1 206 ? -10.573 -27.687 -24.463 1.00 28.38 206 LEU A O 1
ATOM 1597 N N . PRO A 1 207 ? -12.133 -26.243 -25.186 1.00 35.03 207 PRO A N 1
ATOM 1598 C CA . PRO A 1 207 ? -13.016 -27.288 -25.682 1.00 35.03 207 PRO A CA 1
ATOM 1599 C C . PRO A 1 207 ? -12.462 -27.869 -26.985 1.00 35.03 207 PRO A C 1
ATOM 1601 O O . PRO A 1 207 ? -12.336 -27.186 -28.001 1.00 35.03 207 PRO A O 1
ATOM 1604 N N . SER A 1 208 ? -12.176 -29.164 -26.959 1.00 35.34 208 SER A N 1
ATOM 1605 C CA . SER A 1 208 ? -11.938 -29.993 -28.131 1.00 35.34 208 SER A CA 1
ATOM 1606 C C . SER A 1 208 ? -13.236 -30.171 -28.926 1.00 35.34 208 SER A C 1
ATOM 1608 O O . SER A 1 208 ? -14.019 -31.087 -28.695 1.00 35.34 208 SER A O 1
ATOM 1610 N N . LEU A 1 209 ? -13.462 -29.308 -29.912 1.00 33.38 209 LEU A N 1
ATOM 1611 C CA . LEU A 1 209 ? -14.402 -29.567 -31.000 1.00 33.38 209 LEU A CA 1
ATOM 1612 C C . LEU A 1 209 ? -13.729 -29.215 -32.322 1.00 33.38 209 LEU A C 1
ATOM 1614 O O . LEU A 1 209 ? -13.591 -28.043 -32.631 1.00 33.38 209 LEU A O 1
ATOM 1618 N N . VAL A 1 210 ? -13.313 -30.232 -33.078 1.00 30.62 210 VAL A N 1
ATOM 1619 C CA . VAL A 1 210 ? -13.810 -30.537 -34.433 1.00 30.62 210 VAL A CA 1
ATOM 1620 C C . VAL A 1 210 ? -13.252 -31.915 -34.805 1.00 30.62 210 VAL A C 1
ATOM 1622 O O . VAL A 1 210 ? -12.093 -32.071 -35.180 1.00 30.62 210 VAL A O 1
ATOM 1625 N N . GLY A 1 211 ? -14.108 -32.931 -34.698 1.00 27.55 211 GLY A N 1
ATOM 1626 C CA . GLY A 1 211 ? -13.998 -34.134 -35.512 1.00 27.55 211 GLY A CA 1
ATOM 1627 C C . GLY A 1 211 ? -14.648 -33.852 -36.865 1.00 27.55 211 GLY A C 1
ATOM 1628 O O . GLY A 1 211 ? -15.795 -33.416 -36.920 1.00 27.55 211 GLY A O 1
ATOM 1629 N N . GLY A 1 212 ? -13.917 -34.080 -37.950 1.00 28.64 212 GLY A N 1
ATOM 1630 C CA . GLY A 1 212 ? -14.416 -33.864 -39.305 1.00 28.64 212 GLY A CA 1
ATOM 1631 C C . GLY A 1 212 ? -13.366 -34.240 -40.334 1.00 28.64 212 GLY A C 1
ATOM 1632 O O . GLY A 1 212 ? -12.620 -33.396 -40.813 1.00 28.64 212 GLY A O 1
ATOM 1633 N N . ALA A 1 213 ? -13.286 -35.534 -40.626 1.00 30.42 213 ALA A N 1
ATOM 1634 C CA . ALA A 1 213 ? -12.413 -36.105 -41.633 1.00 30.42 213 ALA A CA 1
ATOM 1635 C C . ALA A 1 213 ? -12.656 -35.487 -43.020 1.00 30.42 213 ALA A C 1
ATOM 1637 O O . ALA A 1 213 ? -13.754 -35.603 -43.550 1.00 30.42 213 ALA A O 1
ATOM 1638 N N . PHE A 1 214 ? -11.604 -34.958 -43.648 1.00 28.22 214 PHE A N 1
ATOM 1639 C CA . PHE A 1 214 ? -11.433 -35.043 -45.095 1.00 28.22 214 PHE A CA 1
ATOM 1640 C C . PHE A 1 214 ? -9.976 -35.365 -45.422 1.00 28.22 214 PHE A C 1
ATOM 1642 O O . PHE A 1 214 ? -9.034 -34.674 -45.048 1.00 28.22 214 PHE A O 1
ATOM 1649 N N . ARG A 1 215 ? -9.844 -36.510 -46.082 1.00 27.56 215 ARG A N 1
ATOM 1650 C CA . ARG A 1 215 ? -8.638 -37.175 -46.555 1.00 27.56 215 ARG A CA 1
ATOM 1651 C C . ARG A 1 215 ? -8.315 -36.628 -47.943 1.00 27.56 215 ARG A C 1
ATOM 1653 O O . ARG A 1 215 ? -9.161 -36.745 -48.824 1.00 27.56 215 ARG A O 1
ATOM 1660 N N . MET A 1 216 ? -7.107 -36.112 -48.158 1.00 30.70 216 MET A N 1
ATOM 1661 C CA . MET A 1 216 ? -6.527 -36.021 -49.501 1.00 30.70 216 MET A CA 1
ATOM 1662 C C . MET A 1 216 ? -4.993 -36.028 -49.426 1.00 30.70 216 MET A C 1
ATOM 1664 O O . MET A 1 216 ? -4.398 -35.327 -48.614 1.00 30.70 216 MET A O 1
ATOM 1668 N N . GLU A 1 217 ? -4.390 -36.915 -50.218 1.00 30.47 217 GLU A N 1
ATOM 1669 C CA . GLU A 1 217 ? -2.957 -37.232 -50.304 1.00 30.47 217 GLU A CA 1
ATOM 1670 C C . GLU A 1 217 ? -2.102 -36.093 -50.903 1.00 30.47 217 GLU A C 1
ATOM 1672 O O . GLU A 1 217 ? -2.635 -35.240 -51.616 1.00 30.47 217 GLU A O 1
ATOM 1677 N N . PRO A 1 218 ? -0.770 -36.089 -50.673 1.00 34.56 218 PRO A N 1
ATOM 1678 C CA . PRO A 1 218 ? 0.143 -35.088 -51.220 1.00 34.56 218 PRO A CA 1
ATOM 1679 C C . PRO A 1 218 ? 0.714 -35.521 -52.583 1.00 34.56 218 PRO A C 1
ATOM 1681 O O . PRO A 1 218 ? 0.863 -36.721 -52.827 1.00 34.56 218 PRO A O 1
ATOM 1684 N N . PRO A 1 219 ? 1.171 -34.591 -53.442 1.00 35.62 219 PRO A N 1
ATOM 1685 C CA . PRO A 1 219 ? 2.158 -34.918 -54.449 1.00 35.62 219 PRO A CA 1
ATOM 1686 C C . PRO A 1 219 ? 3.572 -34.571 -53.971 1.00 35.62 219 PRO A C 1
ATOM 1688 O O . PRO A 1 219 ? 3.853 -33.538 -53.366 1.00 35.62 219 PRO A O 1
ATOM 1691 N N . ILE A 1 220 ? 4.452 -35.508 -54.291 1.00 32.19 220 ILE A N 1
ATOM 1692 C CA . ILE A 1 220 ? 5.899 -35.530 -54.124 1.00 32.19 220 ILE A CA 1
ATOM 1693 C C . ILE A 1 220 ? 6.564 -34.466 -55.014 1.00 32.19 220 ILE A C 1
ATOM 1695 O O . ILE A 1 220 ? 6.245 -34.358 -56.197 1.00 32.19 220 ILE A O 1
ATOM 1699 N N . GLY A 1 221 ? 7.558 -33.757 -54.473 1.00 28.58 221 GLY A N 1
ATOM 1700 C CA . GLY A 1 221 ? 8.496 -32.915 -55.219 1.00 28.58 221 GLY A CA 1
ATOM 1701 C C . GLY A 1 221 ? 9.775 -32.701 -54.408 1.00 28.58 221 GLY A C 1
ATOM 1702 O O . GLY A 1 221 ? 9.716 -32.264 -53.266 1.00 28.58 221 GLY A O 1
ATOM 1703 N N . SER A 1 222 ? 10.913 -33.094 -54.978 1.00 27.36 222 SER A N 1
ATOM 1704 C CA . SER A 1 222 ? 12.232 -33.227 -54.345 1.00 27.36 222 SER A CA 1
ATOM 1705 C C . SER A 1 222 ? 13.199 -32.099 -54.762 1.00 27.36 222 SER A C 1
ATOM 1707 O O . SER A 1 222 ? 12.934 -31.427 -55.756 1.00 27.36 222 SER A O 1
ATOM 1709 N N . PHE A 1 223 ? 14.347 -32.018 -54.061 1.00 29.08 223 PHE A N 1
ATOM 1710 C CA . PHE A 1 223 ? 15.568 -31.201 -54.289 1.00 29.08 223 PHE A CA 1
ATOM 1711 C C . PHE A 1 22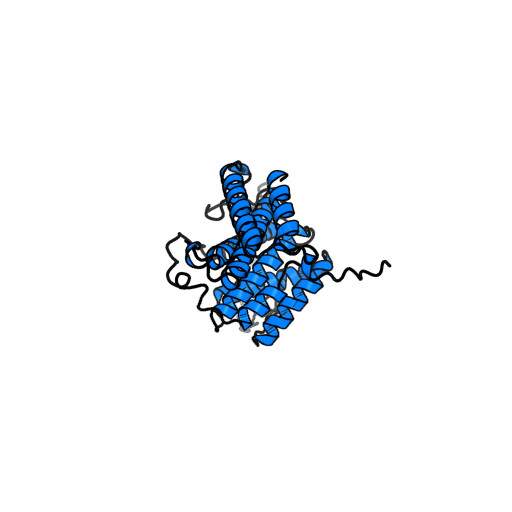3 ? 15.500 -29.714 -53.860 1.00 29.08 223 PHE A C 1
ATOM 1713 O O . PHE A 1 223 ? 14.486 -29.067 -54.057 1.00 29.08 223 PHE A O 1
ATOM 1720 N N . ALA A 1 224 ? 16.520 -29.058 -53.284 1.00 27.56 224 ALA A N 1
ATOM 1721 C CA . ALA A 1 224 ? 17.912 -29.386 -52.953 1.00 27.56 224 ALA A CA 1
ATOM 1722 C C . ALA A 1 224 ? 18.444 -28.447 -51.835 1.00 27.56 224 ALA A C 1
ATOM 1724 O O . ALA A 1 224 ? 17.837 -27.435 -51.500 1.00 27.56 224 ALA A O 1
ATOM 1725 N N . SER A 1 225 ? 19.609 -28.812 -51.296 1.00 29.17 225 SER A N 1
ATOM 1726 C CA . SER A 1 225 ? 20.441 -28.108 -50.310 1.00 29.17 225 SER A CA 1
ATOM 1727 C C . SER A 1 225 ? 20.999 -26.759 -50.796 1.00 29.17 225 SER A C 1
ATOM 1729 O O . SER A 1 225 ? 21.477 -26.688 -51.925 1.00 29.17 225 SER A O 1
ATOM 1731 N N . GLN A 1 226 ? 21.053 -25.754 -49.910 1.00 28.02 226 GLN A N 1
ATOM 1732 C CA . GLN A 1 226 ? 22.259 -24.966 -49.589 1.00 28.02 226 GLN A CA 1
ATOM 1733 C C . GLN A 1 226 ? 21.985 -24.033 -48.398 1.00 28.02 226 GLN A C 1
ATOM 1735 O O . GLN A 1 226 ? 20.877 -23.529 -48.239 1.00 28.02 226 GLN A O 1
ATOM 1740 N N . GLY A 1 227 ? 22.974 -23.892 -47.513 1.00 27.62 227 GLY A N 1
ATOM 1741 C CA . GLY A 1 227 ? 22.857 -23.117 -46.281 1.00 27.62 227 GLY A CA 1
ATOM 1742 C C . GLY A 1 227 ? 23.032 -21.618 -46.488 1.00 27.62 227 GLY A C 1
ATOM 1743 O O . GLY A 1 227 ? 23.692 -21.207 -47.432 1.00 27.62 227 GLY A O 1
ATOM 1744 N N . ASP A 1 228 ? 22.504 -20.832 -45.552 1.00 24.20 228 ASP A N 1
ATOM 1745 C CA . ASP A 1 228 ? 23.223 -19.678 -45.026 1.00 24.20 228 ASP A CA 1
ATOM 1746 C C . ASP A 1 228 ? 22.659 -19.230 -43.672 1.00 24.20 228 ASP A C 1
ATOM 1748 O O . ASP A 1 228 ? 21.511 -19.504 -43.318 1.00 24.20 228 ASP A O 1
ATOM 1752 N N . SER A 1 229 ? 23.513 -18.568 -42.899 1.00 29.09 229 SER A N 1
ATOM 1753 C CA . SER A 1 229 ? 23.234 -18.056 -41.556 1.00 29.09 229 SER A CA 1
ATOM 1754 C C . SER A 1 229 ? 22.306 -16.843 -41.612 1.00 29.09 229 SER A C 1
ATOM 1756 O O . SER A 1 229 ? 22.667 -15.857 -42.243 1.00 29.09 229 SER A O 1
ATOM 1758 N N . SER A 1 230 ? 21.162 -16.847 -40.915 1.00 24.70 230 SER A N 1
ATOM 1759 C CA . SER A 1 230 ? 20.414 -15.627 -40.550 1.00 24.70 230 SER A CA 1
ATOM 1760 C C . SER A 1 230 ? 19.362 -15.894 -39.464 1.00 24.70 230 SER A C 1
ATOM 1762 O O . SER A 1 230 ? 18.465 -16.706 -39.651 1.00 24.70 230 SER A O 1
ATOM 1764 N N . SER A 1 231 ? 19.476 -15.156 -38.359 1.00 25.08 231 SER A N 1
ATOM 1765 C CA . SER A 1 231 ? 18.382 -14.521 -37.605 1.00 25.08 231 SER A CA 1
ATOM 1766 C C . SER A 1 231 ? 17.125 -15.347 -37.290 1.00 25.08 231 SER A C 1
ATOM 1768 O O . SER A 1 231 ? 16.199 -15.443 -38.090 1.00 25.08 231 SER A O 1
ATOM 1770 N N . VAL A 1 232 ? 17.026 -15.825 -36.045 1.00 24.22 232 VAL A N 1
ATOM 1771 C CA . VAL A 1 232 ? 15.766 -16.311 -35.465 1.00 24.22 232 VAL A CA 1
ATOM 1772 C C . VAL A 1 232 ? 14.834 -15.114 -35.259 1.00 24.22 232 VAL A C 1
ATOM 1774 O O . VAL A 1 232 ? 14.953 -14.369 -34.289 1.00 24.22 232 VAL A O 1
ATOM 1777 N N . THR A 1 233 ? 13.915 -14.900 -36.197 1.00 24.03 233 THR A N 1
ATOM 1778 C CA . THR A 1 233 ? 12.764 -14.012 -36.020 1.00 24.03 233 THR A CA 1
ATOM 1779 C C . THR A 1 233 ? 11.735 -14.743 -35.168 1.00 24.03 233 THR A C 1
ATOM 1781 O O . THR A 1 233 ? 11.050 -15.645 -35.647 1.00 24.03 233 THR A O 1
ATOM 1784 N N . PHE A 1 234 ? 11.637 -14.377 -33.891 1.00 24.00 234 PHE A N 1
ATOM 1785 C CA . PHE A 1 234 ? 10.562 -14.860 -33.036 1.00 24.00 234 PHE A CA 1
ATOM 1786 C C . PHE A 1 234 ? 9.293 -14.058 -33.351 1.00 24.00 234 PHE A C 1
ATOM 1788 O O . PHE A 1 234 ? 9.127 -12.916 -32.928 1.00 24.00 234 PHE A O 1
ATOM 1795 N N . LEU A 1 235 ? 8.411 -14.649 -34.156 1.00 25.48 235 LEU A N 1
ATOM 1796 C CA . LEU A 1 235 ? 7.005 -14.267 -34.204 1.00 25.48 235 LEU A CA 1
ATOM 1797 C C . LEU A 1 235 ? 6.372 -14.701 -32.880 1.00 25.48 235 LEU A C 1
ATOM 1799 O O . LEU A 1 235 ? 6.207 -15.898 -32.656 1.00 25.48 235 LEU A O 1
ATOM 1803 N N . GLN A 1 236 ? 5.990 -13.759 -32.019 1.00 25.78 236 GLN A N 1
ATOM 1804 C CA . GLN A 1 236 ? 5.090 -14.074 -30.912 1.00 25.78 236 GLN A CA 1
ATOM 1805 C C . GLN A 1 236 ? 4.089 -12.944 -30.677 1.00 25.78 236 GLN A C 1
ATOM 1807 O O . GLN A 1 236 ? 4.362 -11.942 -30.028 1.00 25.78 236 GLN A O 1
ATOM 1812 N N . THR A 1 237 ? 2.936 -13.143 -31.319 1.00 24.56 237 THR A N 1
ATOM 1813 C CA . THR A 1 237 ? 1.584 -12.912 -30.794 1.00 24.56 237 THR A CA 1
ATOM 1814 C C . THR A 1 237 ? 1.396 -11.692 -29.892 1.00 24.56 237 THR A C 1
ATOM 1816 O O . THR A 1 237 ? 1.527 -11.763 -28.672 1.00 24.56 237 THR A O 1
ATOM 1819 N N . ALA A 1 238 ? 0.972 -10.596 -30.516 1.00 25.45 238 ALA A N 1
ATOM 1820 C CA . ALA A 1 238 ? 0.242 -9.527 -29.856 1.00 25.45 238 ALA A CA 1
ATOM 1821 C C . ALA A 1 238 ? -1.178 -9.994 -29.489 1.00 25.45 238 ALA A C 1
ATOM 1823 O O . ALA A 1 238 ? -1.859 -10.513 -30.368 1.00 25.45 238 ALA A O 1
ATOM 1824 N N . SER A 1 239 ? -1.575 -9.754 -28.229 1.00 25.30 239 SER A N 1
ATOM 1825 C CA . SER A 1 239 ? -2.932 -9.622 -27.640 1.00 25.30 239 SER A CA 1
ATOM 1826 C C . SER A 1 239 ? -2.922 -10.326 -26.274 1.00 25.30 239 SER A C 1
ATOM 1828 O O . SER A 1 239 ? -2.773 -11.540 -26.234 1.00 25.30 239 SER A O 1
ATOM 1830 N N . LEU A 1 240 ? -2.996 -9.668 -25.115 1.00 25.61 240 LEU A N 1
ATOM 1831 C CA . LEU A 1 240 ? -4.065 -8.787 -24.641 1.00 25.61 240 LEU A CA 1
ATOM 1832 C C . LEU A 1 240 ? -3.497 -7.842 -23.559 1.00 25.61 240 LEU A C 1
ATOM 1834 O O . LEU A 1 240 ? -3.402 -8.215 -22.395 1.00 25.61 240 LEU A O 1
ATOM 1838 N N . LEU A 1 241 ? -3.118 -6.620 -23.928 1.00 24.06 241 LEU A N 1
ATOM 1839 C CA . LEU A 1 241 ? -3.039 -5.518 -22.967 1.00 24.06 241 LEU A CA 1
ATOM 1840 C C . LEU A 1 241 ? -4.377 -4.781 -23.066 1.00 24.06 241 LEU A C 1
ATOM 1842 O O . LEU A 1 241 ? -4.699 -4.297 -24.156 1.00 24.06 241 LEU A O 1
ATOM 1846 N N . PRO A 1 242 ? -5.190 -4.694 -22.000 1.00 27.11 242 PRO A N 1
ATOM 1847 C CA . PRO A 1 242 ? -6.291 -3.751 -21.995 1.00 27.11 242 PRO A CA 1
ATOM 1848 C C . PRO A 1 242 ? -5.681 -2.351 -22.081 1.00 27.11 242 PRO A C 1
ATOM 1850 O O . PRO A 1 242 ? -4.839 -1.982 -21.264 1.00 27.11 242 PRO A O 1
ATOM 1853 N N . ASN A 1 243 ? -6.082 -1.593 -23.102 1.00 24.62 243 ASN A N 1
ATOM 1854 C CA . ASN A 1 243 ? -5.775 -0.175 -23.253 1.00 24.62 243 ASN A CA 1
ATOM 1855 C C . ASN A 1 243 ? -6.087 0.564 -21.943 1.00 24.62 243 ASN A C 1
ATOM 1857 O O . ASN A 1 243 ? -7.248 0.882 -21.679 1.00 24.62 243 ASN A O 1
ATOM 1861 N N . SER A 1 244 ? -5.066 0.870 -21.141 1.00 29.95 244 SER A N 1
ATOM 1862 C CA . SER A 1 244 ? -5.223 1.699 -19.946 1.00 29.95 244 SER A CA 1
ATOM 1863 C C . SER A 1 244 ? -5.334 3.161 -20.368 1.00 29.95 244 SER A C 1
ATOM 1865 O O . SER A 1 244 ? -4.389 3.946 -20.339 1.00 29.95 244 SER A O 1
ATOM 1867 N N . SER A 1 245 ? -6.524 3.502 -20.846 1.00 25.78 245 SER A N 1
ATOM 1868 C CA . SER A 1 245 ? -6.929 4.861 -21.179 1.00 25.78 245 SER A CA 1
ATOM 1869 C C . SER A 1 245 ? -7.404 5.537 -19.894 1.00 25.78 245 SER A C 1
ATOM 1871 O O . SER A 1 245 ? -8.600 5.731 -19.724 1.00 25.78 245 SER A O 1
ATOM 1873 N N . TYR A 1 246 ? -6.511 5.867 -18.959 1.00 32.91 246 TYR A N 1
ATOM 1874 C CA . TYR A 1 246 ? -6.918 6.542 -17.719 1.00 32.91 246 TYR A CA 1
ATOM 1875 C C . TYR A 1 246 ? -6.261 7.911 -17.583 1.00 32.91 246 TYR A C 1
ATOM 1877 O O . TYR A 1 246 ? -5.316 8.148 -16.836 1.00 32.91 246 TYR A O 1
ATOM 1885 N N . SER A 1 247 ? -6.830 8.831 -18.361 1.00 25.28 247 SER A N 1
ATOM 1886 C CA . SER A 1 247 ? -6.840 10.256 -18.058 1.00 25.28 247 SER A CA 1
ATOM 1887 C C . SER A 1 247 ? -7.693 10.501 -16.806 1.00 25.28 247 SER A C 1
ATOM 1889 O O . SER A 1 247 ? -8.651 9.778 -16.537 1.00 2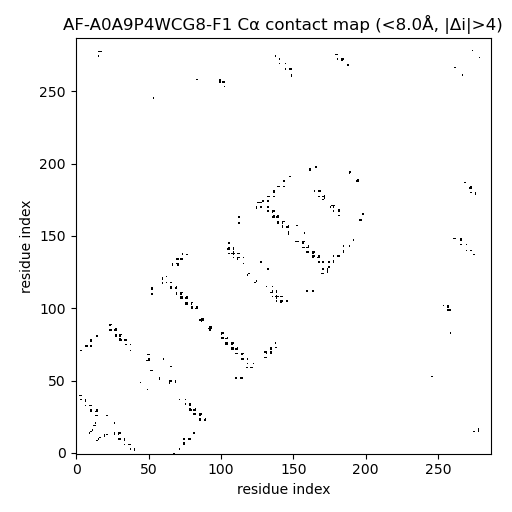5.28 247 SER A O 1
ATOM 1891 N N . ILE A 1 248 ? -7.376 11.584 -16.096 1.00 34.81 248 ILE A N 1
ATOM 1892 C CA . ILE A 1 248 ? -8.036 12.205 -14.926 1.00 34.81 248 ILE A CA 1
ATOM 1893 C C . ILE A 1 248 ? -9.514 12.620 -15.205 1.00 34.81 248 ILE A C 1
ATOM 1895 O O . ILE A 1 248 ? -10.089 13.472 -14.541 1.00 34.81 248 ILE A O 1
ATOM 1899 N N . SER A 1 249 ? -10.160 12.014 -16.201 1.00 26.00 249 SER A N 1
ATOM 1900 C CA . SER A 1 249 ? -11.523 12.290 -16.669 1.00 26.00 249 SER A CA 1
ATOM 1901 C C . SER A 1 249 ? -12.537 11.186 -16.349 1.00 26.00 249 SER A C 1
ATOM 1903 O O . SER A 1 249 ? -13.723 11.412 -16.549 1.00 26.00 249 SER A O 1
ATOM 1905 N N . GLN A 1 250 ? -12.126 10.036 -15.800 1.00 30.61 250 GLN A N 1
ATOM 1906 C CA . GLN A 1 250 ? -13.060 9.044 -15.240 1.00 30.61 250 GLN A CA 1
ATOM 1907 C C . GLN A 1 250 ? -13.137 9.168 -13.719 1.00 30.61 250 GLN A C 1
ATOM 1909 O O . GLN A 1 250 ? -12.770 8.285 -12.951 1.00 30.61 250 GLN A O 1
ATOM 1914 N N . THR A 1 251 ? -13.591 10.335 -13.292 1.00 36.50 251 THR A N 1
ATOM 1915 C CA . THR A 1 251 ? -14.004 10.629 -11.922 1.00 36.50 251 THR A CA 1
ATOM 1916 C C . THR A 1 251 ? -15.504 10.389 -11.726 1.00 36.50 251 THR A C 1
ATOM 1918 O O . THR A 1 251 ? -15.981 10.526 -10.611 1.00 36.50 251 THR A O 1
ATOM 1921 N N . GLU A 1 252 ? -16.276 10.005 -12.747 1.00 30.75 252 GLU A N 1
ATOM 1922 C CA . GLU A 1 252 ? -17.746 9.995 -12.636 1.00 30.75 252 GLU A CA 1
ATOM 1923 C C . GLU A 1 252 ? -18.324 8.891 -11.729 1.00 30.75 252 GLU A C 1
ATOM 1925 O O . GLU A 1 252 ? -19.344 9.138 -11.097 1.00 30.75 252 GLU A O 1
ATOM 1930 N N . GLU A 1 253 ? -17.655 7.746 -11.537 1.00 36.84 253 GLU A N 1
ATOM 1931 C CA . GLU A 1 253 ? -18.106 6.723 -10.562 1.00 36.84 253 GLU A CA 1
ATOM 1932 C C . GLU A 1 253 ? -17.365 6.773 -9.214 1.00 36.84 253 GLU A C 1
ATOM 1934 O O . GLU A 1 253 ? -17.855 6.248 -8.219 1.00 36.84 253 GLU A O 1
ATOM 1939 N N . ALA A 1 254 ? -16.215 7.453 -9.141 1.00 35.84 254 ALA A N 1
ATOM 1940 C CA . ALA A 1 254 ? -15.399 7.539 -7.924 1.00 35.84 254 ALA A CA 1
ATOM 1941 C C . ALA A 1 254 ? -15.551 8.863 -7.146 1.00 35.84 254 ALA A C 1
ATOM 1943 O O . ALA A 1 254 ? -14.861 9.088 -6.150 1.00 35.84 254 ALA A O 1
ATOM 1944 N N . THR A 1 255 ? -16.411 9.780 -7.604 1.00 37.91 255 THR A N 1
ATOM 1945 C CA . THR A 1 255 ? -16.480 11.155 -7.069 1.00 37.91 255 THR A CA 1
ATOM 1946 C C . THR A 1 255 ? -17.327 11.334 -5.825 1.00 37.91 255 THR A C 1
ATOM 1948 O O . THR A 1 255 ? -17.249 12.404 -5.225 1.00 37.91 255 THR A O 1
ATOM 1951 N N . ASN A 1 256 ? -18.091 10.332 -5.393 1.00 40.78 256 ASN A N 1
ATOM 1952 C CA . ASN A 1 256 ? -19.061 10.534 -4.319 1.00 40.78 256 ASN A CA 1
ATOM 1953 C C . ASN A 1 256 ? -18.796 9.676 -3.079 1.00 40.78 256 ASN A C 1
ATOM 1955 O O . ASN A 1 256 ? -19.719 9.166 -2.462 1.00 40.78 256 ASN A O 1
ATOM 1959 N N . TYR A 1 257 ? -17.527 9.517 -2.700 1.00 45.81 257 TYR A N 1
ATOM 1960 C CA . TYR A 1 257 ? -17.177 8.908 -1.417 1.00 45.81 257 TYR A CA 1
ATOM 1961 C C . TYR A 1 257 ? -16.969 9.994 -0.368 1.00 45.81 257 TYR A C 1
ATOM 1963 O O . TYR A 1 257 ? -15.842 10.451 -0.125 1.00 45.81 257 TYR A O 1
ATOM 1971 N N . SER A 1 258 ? -18.075 10.418 0.243 1.00 45.31 258 SER A N 1
ATOM 1972 C CA . SER A 1 258 ? -18.024 11.172 1.488 1.00 45.31 258 SER A CA 1
ATOM 1973 C C . SER A 1 258 ? -17.634 10.227 2.623 1.00 45.31 258 SER A C 1
ATOM 1975 O O . SER A 1 258 ? -18.141 9.113 2.724 1.00 45.31 258 SER A O 1
ATOM 1977 N N . LEU A 1 259 ? -16.764 10.689 3.526 1.00 40.91 259 LEU A N 1
ATOM 1978 C CA . LEU A 1 259 ? -16.416 9.993 4.776 1.00 40.91 259 LEU A CA 1
ATOM 1979 C C . LEU A 1 259 ? -17.664 9.626 5.612 1.00 40.91 259 LEU A C 1
ATOM 1981 O O . LEU A 1 259 ? -17.596 8.754 6.473 1.00 40.91 259 LEU A O 1
ATOM 1985 N N . LEU A 1 260 ? -18.791 10.286 5.337 1.00 43.41 260 LEU A N 1
ATOM 1986 C CA . LEU A 1 260 ? -20.075 10.121 6.009 1.00 43.41 260 LEU A CA 1
ATOM 1987 C C . LEU A 1 260 ? -20.929 8.956 5.475 1.00 43.41 260 LEU A C 1
ATOM 1989 O O . LEU A 1 260 ? -21.882 8.584 6.152 1.00 43.41 260 LEU A O 1
ATOM 1993 N N . ASP A 1 261 ? -20.596 8.369 4.319 1.00 45.78 261 ASP A N 1
ATOM 1994 C CA . ASP A 1 261 ? -21.398 7.290 3.711 1.00 45.78 261 ASP A CA 1
ATOM 1995 C C . ASP A 1 261 ? -20.946 5.878 4.135 1.00 45.78 261 ASP A C 1
ATOM 1997 O O . ASP A 1 261 ? -21.632 4.892 3.868 1.00 45.78 261 ASP A O 1
ATOM 2001 N N . MET A 1 262 ? -19.809 5.755 4.832 1.00 54.19 262 MET A N 1
ATOM 2002 C CA . MET A 1 262 ? -19.303 4.473 5.333 1.00 54.19 262 MET A CA 1
ATOM 2003 C C . MET A 1 262 ? -19.825 4.195 6.751 1.00 54.19 262 MET A C 1
ATOM 2005 O O . MET A 1 262 ? -19.526 4.941 7.686 1.00 54.19 262 MET A O 1
ATOM 2009 N N . SER A 1 263 ? -20.581 3.105 6.927 1.00 51.12 263 SER A N 1
ATOM 2010 C CA . SER A 1 263 ? -21.128 2.705 8.228 1.00 51.12 263 SER A CA 1
ATOM 2011 C C . SER A 1 263 ? -20.029 2.415 9.273 1.00 51.12 263 SER A C 1
ATOM 2013 O O . SER A 1 263 ? -18.892 2.069 8.921 1.00 51.12 263 SER A O 1
ATOM 2015 N N . PRO A 1 264 ? -20.338 2.546 10.578 1.00 49.62 264 PRO A N 1
ATOM 2016 C CA . PRO A 1 264 ? -19.407 2.245 11.663 1.00 49.62 264 PRO A CA 1
ATOM 2017 C C . PRO A 1 264 ? -18.783 0.848 11.577 1.00 49.62 264 PRO A C 1
ATOM 2019 O O . PRO A 1 264 ? -17.584 0.718 11.813 1.00 49.62 264 PRO A O 1
ATOM 2022 N N . GLU A 1 265 ? -19.558 -0.159 11.173 1.00 49.19 265 GLU A N 1
ATOM 2023 C CA . GLU A 1 265 ? -19.150 -1.567 11.082 1.00 49.19 265 GLU A CA 1
ATOM 2024 C C . GLU A 1 265 ? -18.145 -1.814 9.947 1.00 49.19 265 GLU A C 1
ATOM 2026 O O . GLU A 1 265 ? -17.146 -2.499 10.156 1.00 49.19 265 GLU A O 1
ATOM 2031 N N . MET A 1 266 ? -18.354 -1.204 8.772 1.00 51.56 266 MET A N 1
ATOM 2032 C CA . MET A 1 266 ? -17.433 -1.314 7.625 1.00 51.56 266 MET A CA 1
ATOM 2033 C C . MET A 1 266 ? -16.061 -0.709 7.927 1.00 51.56 266 MET A C 1
ATOM 2035 O O . MET A 1 266 ? -15.025 -1.176 7.463 1.00 51.56 266 MET A O 1
ATOM 2039 N N . TYR A 1 267 ? -16.043 0.317 8.766 1.00 50.31 267 TYR A N 1
ATOM 2040 C CA . TYR A 1 267 ? -14.804 0.917 9.222 1.00 50.31 267 TYR A CA 1
ATOM 2041 C C . TYR A 1 267 ? -14.107 0.106 10.327 1.00 50.31 267 TYR A C 1
ATOM 2043 O O . TYR A 1 267 ? -12.883 0.098 10.402 1.00 50.31 267 TYR A O 1
ATOM 2051 N N . GLU A 1 268 ? -14.840 -0.566 11.216 1.00 49.25 268 GLU A N 1
ATOM 2052 C CA . GLU A 1 268 ? -14.203 -1.433 12.221 1.00 49.25 268 GLU A CA 1
ATOM 2053 C C . GLU A 1 268 ? -13.540 -2.651 11.557 1.00 49.25 268 GLU A C 1
ATOM 2055 O O . GLU A 1 268 ? -12.415 -3.007 11.906 1.00 49.25 268 GLU A O 1
ATOM 2060 N N . ALA A 1 269 ? -14.160 -3.220 10.516 1.00 44.97 269 ALA A N 1
ATOM 2061 C CA . ALA A 1 269 ? -13.524 -4.206 9.633 1.00 44.97 269 ALA A CA 1
ATOM 2062 C C . ALA A 1 269 ? -12.242 -3.654 8.968 1.00 44.97 269 ALA A C 1
ATOM 2064 O O . ALA A 1 269 ? -11.204 -4.316 8.918 1.00 44.97 269 ALA A O 1
ATOM 2065 N N . PHE A 1 270 ? -12.271 -2.388 8.545 1.00 48.72 270 PHE A N 1
ATOM 2066 C CA . PHE A 1 270 ? -11.115 -1.664 8.007 1.00 48.72 270 PHE A CA 1
ATOM 2067 C C . PHE A 1 270 ? -9.952 -1.498 9.000 1.00 48.72 270 PHE A C 1
ATOM 2069 O O . PHE A 1 270 ? -8.792 -1.493 8.570 1.00 48.72 270 PHE A O 1
ATOM 2076 N N . LEU A 1 271 ? -10.239 -1.391 10.302 1.00 50.03 271 LEU A N 1
ATOM 2077 C CA . LEU A 1 271 ? -9.229 -1.358 11.365 1.00 50.03 271 LEU A CA 1
ATOM 2078 C C . LEU A 1 271 ? -8.646 -2.741 11.675 1.00 50.03 271 LEU A C 1
ATOM 2080 O O . LEU A 1 271 ? -7.490 -2.829 12.075 1.00 50.03 271 LEU A O 1
ATOM 2084 N N . GLN A 1 272 ? -9.391 -3.828 11.453 1.00 48.50 272 GLN A N 1
ATOM 2085 C CA . GLN A 1 272 ? -8.850 -5.185 11.621 1.00 48.50 272 GLN A CA 1
ATOM 2086 C C . GLN A 1 272 ? -7.866 -5.576 10.513 1.00 48.50 272 GLN A C 1
ATOM 2088 O O . GLN A 1 272 ? -7.006 -6.419 10.741 1.00 48.50 272 GLN A O 1
ATOM 2093 N N . ALA A 1 273 ? -7.925 -4.924 9.349 1.00 50.03 273 ALA A N 1
ATOM 2094 C CA . ALA A 1 273 ? -6.922 -5.027 8.287 1.00 50.03 273 ALA A CA 1
ATOM 2095 C C . ALA A 1 273 ? -5.779 -4.002 8.460 1.00 50.03 273 ALA A C 1
ATOM 2097 O O . ALA A 1 273 ? -5.292 -3.410 7.488 1.00 50.03 273 ALA A O 1
ATOM 2098 N N . GLU A 1 274 ? -5.380 -3.743 9.707 1.00 55.12 274 GLU A N 1
ATOM 2099 C CA . GLU A 1 274 ? -4.216 -2.926 10.041 1.00 55.12 274 GLU A CA 1
ATOM 2100 C C . GLU A 1 274 ? -2.912 -3.571 9.504 1.00 55.12 274 GLU A C 1
ATOM 2102 O O . GLU A 1 274 ? -2.881 -4.747 9.110 1.00 55.12 274 GLU A O 1
ATOM 2107 N N . PRO A 1 275 ? -1.814 -2.798 9.407 1.00 50.62 275 PRO A N 1
ATOM 2108 C CA . PRO A 1 275 ? -0.492 -3.333 9.101 1.00 50.62 275 PRO A CA 1
ATOM 2109 C C . PRO A 1 275 ? -0.212 -4.605 9.899 1.00 50.62 275 PRO A C 1
ATOM 2111 O O . PRO A 1 275 ? -0.462 -4.629 11.102 1.00 50.62 275 PRO A O 1
ATOM 2114 N N . ILE A 1 276 ? 0.387 -5.624 9.273 1.00 49.25 276 ILE A N 1
ATOM 2115 C CA . ILE A 1 276 ? 0.800 -6.866 9.959 1.00 49.25 276 ILE A CA 1
ATOM 2116 C C . ILE A 1 276 ? 1.585 -6.549 11.253 1.00 49.25 276 ILE A C 1
ATOM 2118 O O . ILE A 1 276 ? 1.465 -7.260 12.244 1.00 49.25 276 ILE A O 1
ATOM 2122 N N . SER A 1 277 ? 2.311 -5.423 11.289 1.00 40.53 277 SER A N 1
ATOM 2123 C CA . SER A 1 277 ? 3.041 -4.930 12.463 1.00 40.53 277 SER A CA 1
ATOM 2124 C C . SER A 1 277 ? 2.193 -4.603 13.702 1.00 40.53 277 SER A C 1
ATOM 2126 O O . SER A 1 277 ? 2.768 -4.487 14.777 1.00 40.53 277 SER A O 1
ATOM 2128 N N . VAL A 1 278 ? 0.876 -4.411 13.577 1.00 40.44 278 VAL A N 1
ATOM 2129 C CA . VAL A 1 278 ? -0.034 -4.147 14.714 1.00 40.44 278 VAL A CA 1
ATOM 2130 C C . VAL A 1 278 ? -0.734 -5.424 15.190 1.00 40.44 278 VAL A C 1
ATOM 2132 O O . VAL A 1 278 ? -1.150 -5.510 16.339 1.00 40.44 278 VAL A O 1
ATOM 2135 N N . ILE A 1 279 ? -0.816 -6.431 14.316 1.00 43.91 279 ILE A N 1
ATOM 2136 C CA . ILE A 1 279 ? -1.561 -7.681 14.535 1.00 43.91 279 ILE A CA 1
ATOM 2137 C C . ILE A 1 279 ? -0.624 -8.830 14.950 1.00 43.91 279 ILE A C 1
ATOM 2139 O O . ILE A 1 279 ? -1.080 -9.880 15.398 1.00 43.91 279 ILE A O 1
ATOM 2143 N N . MET A 1 280 ? 0.697 -8.642 14.852 1.00 35.00 280 MET A N 1
ATOM 2144 C CA . MET A 1 280 ? 1.660 -9.564 15.453 1.00 35.00 280 MET A CA 1
ATOM 2145 C C . MET A 1 280 ? 1.559 -9.503 16.982 1.00 35.00 280 MET A C 1
ATOM 2147 O O . MET A 1 280 ? 2.094 -8.598 17.621 1.00 35.00 280 MET A O 1
ATOM 2151 N N . ASP A 1 281 ? 0.906 -10.509 17.562 1.00 36.12 281 ASP A N 1
ATOM 2152 C CA . ASP A 1 281 ? 1.139 -10.904 18.947 1.00 36.12 281 ASP A CA 1
ATOM 2153 C C . ASP A 1 281 ? 2.649 -11.207 19.100 1.00 36.12 281 ASP A C 1
ATOM 2155 O O . ASP A 1 281 ? 3.193 -11.976 18.298 1.00 36.12 281 ASP A O 1
ATOM 2159 N N . PRO A 1 282 ? 3.379 -10.603 20.058 1.00 38.00 282 PRO A N 1
ATOM 2160 C CA . PRO A 1 282 ? 4.804 -10.871 20.275 1.00 38.00 282 PRO A CA 1
ATOM 2161 C C . PRO A 1 282 ? 5.132 -12.333 20.638 1.00 38.00 282 PRO A C 1
ATOM 2163 O O . PRO A 1 282 ? 6.308 -12.663 20.782 1.00 38.00 282 PRO A O 1
ATOM 2166 N N . GLY A 1 283 ? 4.136 -13.214 20.757 1.00 34.81 283 GLY A N 1
ATOM 2167 C CA . GLY A 1 283 ? 4.272 -14.655 20.978 1.00 34.81 283 GLY A CA 1
ATOM 2168 C C . GLY A 1 283 ? 4.802 -15.464 19.788 1.00 34.81 283 GLY A C 1
ATOM 2169 O O . GLY A 1 283 ? 4.308 -16.560 19.534 1.00 34.81 283 GLY A O 1
ATOM 2170 N N . PHE A 1 284 ? 5.818 -14.974 19.067 1.00 34.12 284 PHE A N 1
ATOM 2171 C CA . PHE A 1 284 ? 6.694 -15.888 18.331 1.00 34.12 284 PHE A CA 1
ATOM 2172 C C . PHE A 1 284 ? 7.515 -16.661 19.363 1.00 34.12 284 PHE A C 1
ATOM 2174 O O . PHE A 1 284 ? 8.576 -16.210 19.801 1.00 34.12 284 PHE A O 1
ATOM 2181 N N . ASP A 1 285 ? 7.005 -17.827 19.757 1.00 32.78 285 ASP A N 1
ATOM 2182 C CA . ASP A 1 285 ? 7.836 -18.859 20.358 1.00 32.78 285 ASP A CA 1
ATOM 2183 C C . ASP A 1 285 ? 8.946 -19.195 19.361 1.00 32.78 285 ASP A C 1
ATOM 2185 O O . ASP A 1 285 ? 8.728 -19.722 18.268 1.00 32.78 285 ASP A O 1
ATOM 2189 N N . VAL A 1 286 ? 10.152 -18.797 19.752 1.00 31.03 286 VAL A N 1
ATOM 2190 C CA . VAL A 1 286 ? 11.412 -19.185 19.139 1.00 31.03 286 VAL A CA 1
ATOM 2191 C C . VAL A 1 286 ? 11.476 -20.710 19.115 1.00 31.03 286 VAL A C 1
ATOM 2193 O O . VAL A 1 286 ? 11.571 -21.335 20.171 1.00 31.03 286 VAL A O 1
ATOM 2196 N N . PHE A 1 287 ? 11.492 -21.287 17.915 1.00 32.34 287 PHE A N 1
ATOM 2197 C CA . PHE A 1 287 ? 12.054 -22.610 17.659 1.00 32.34 287 PHE A CA 1
ATOM 2198 C C . PHE A 1 287 ? 12.972 -22.545 16.442 1.00 32.34 287 PHE A C 1
ATOM 2200 O O . PHE A 1 287 ? 12.528 -22.032 15.389 1.00 32.34 287 PHE A O 1
#

Organism: Curvularia kusanoi (NCBI:txid90978)

Secondary structure (DSSP, 8-state):
-HHHHHHHHHHHHHHS-TT----HHHHHHHHHHHHHHHHHHHHHS-GGGS--TTSTT-PPPPHHHHHHHHHHHHHHHHHHHHHHHHHHH-GGGGGG-SS-HHHHHHHHHHHHHHHHHHHHHHH-STT--HHHHHHHHHHHHHHHHHHHHHSS--HHHHHHHHHHHHHHHHHTTT-TTHHHHHHHHHHHHHHTTPPPPPGGGSTT------------PPPP---------------------------TT--TTTS---TTSS-HHHHHHHHHT--HHHH--S-----

InterPro domains:
  IPR051615 Transcriptional Regulatory Elements [PTHR31313] (1-240)

Sequence (287 aa):
MCGLAEILNQTLIHLYNPSKQLSPSHAFRCAVTESTKLAAWWQELPNHLRIDLIATNVDCPPSHIVTLNCIYHTINILLNRAKLKLSRETELAAELIAQSPLIHCTSSATSIVALFELYKGAFGEGHVVLSLAYSVYTAASIFLLELQALGHVAAHTFERLSFCVNVLERLKRTNPVITTGLDLIYKELDALGILIAPLDSVENALPSLVGGAFRMEPPIGSFASQGDSSSVTFLQTASLLPNSSYSISQTEEATNYSLLDMSPEMYEAFLQAEPISVIMDPGFDVF

Foldseek 3Di:
DVLLVVLVVLLCVLQPDPVDDDDLVVSLVSLVVSLVSLVVCVVPDDPVLDDDLLDPDDQQDPPVSLLVLLSSLLSLLSSLLSNLVSCVVDVVSQVVCPDNSLVSNQVSLVSLLSSVVSVCVPPNLPDDDPSSLLSLLSSLLSLLLVCLLVVHDDPVSVVSNLVSLLSNVVCCVVVVLSVVSSVLSVVSCVVSVHDRDRPVPPPPDDDDDDDDDDDDDDDDDDDDDDDDDDDDDDDDDDDDDPPPPDDPPPCPVVVPDDSVSRDPVSVVSSVSSPRSVNVDDVPPPDD

Mean predicted aligned error: 14.53 Å

Radius of gyration: 24.0 Å; Cα contacts (8 Å, |Δi|>4): 235; chains: 1; bounding box: 45×58×78 Å

pLDDT: mean 70.03, std 25.43, range [24.0, 97.56]

Solvent-accessible surface area (backbone atoms only — not comparable to full-atom values): 17968 Å² total; per-residue (Å²): 109,69,72,60,50,51,48,46,50,53,46,43,57,54,72,52,32,88,90,46,86,61,56,61,72,57,35,40,54,46,35,52,52,50,48,53,51,53,53,50,53,60,70,70,48,56,69,94,61,55,85,63,89,81,54,95,78,69,74,70,68,63,68,69,43,50,45,52,53,30,48,52,31,42,49,52,29,54,36,29,51,49,40,58,54,36,35,70,78,32,85,80,38,68,84,73,57,89,59,54,44,64,57,55,27,50,53,27,28,51,49,36,53,55,47,48,51,44,46,37,75,72,67,48,74,88,78,70,50,66,68,52,55,50,28,43,51,57,23,30,56,44,33,52,48,50,39,58,65,63,74,47,88,50,66,70,49,49,52,51,28,46,50,33,52,51,49,50,64,60,42,28,81,83,38,59,79,48,46,65,58,50,53,54,52,51,55,54,30,57,76,70,70,55,86,77,78,67,76,84,69,69,86,79,74,76,84,91,79,82,91,78,92,81,89,81,87,84,86,89,84,82,90,82,91,82,89,80,92,76,81,91,77,82,86,74,84,90,82,85,78,80,82,84,82,76,64,98,76,78,44,83,86,70,68,80,65,54,86,83,73,54,53,74,66,64,51,52,56,56,59,74,63,51,62,66,84,65,70,59,69,85,78,69,76,88,127